Protein AF-A0A1V6APP8-F1 (afdb_monomer_lite)

Secondary structure (DSSP, 8-state):
-B-TTT--B--TT-SB-TTT--B--------S-EEEPTTT--EEETT-SB-TTT-PBPPPPPP-TTSSS-SS--S--EEPTTT--EE-TT-SB-TTT--BSS-SSSS----------------------------------------PPEEPTTT--EE-TT-SB-TTT--B-------S-----------------S-TTSTTTTHHHHHHHHHHHHHHHHHHHHHHHHHHHHHHHS------TT-PPPPP-PPP-----------------------PPP-TT-PPPPPP-HHHHHHHHHHHHHHTT-TTEEEEE-TT-EEEEEEEES-HHHHHHHHHHHHTSTT--EEEEEEEE---

Foldseek 3Di:
DAAPVPRDDDPPPDQADPVPGDGRPDPPCPQPAWDADPPPRDTDGNPDQADPPPRHGDDDPDPPVPPDVPPPQPPAFQQDPPPRDTDGNPDQADPPPRHGRPPPDPPPPDDDDDDDDDDDDDDDDDDDDDDDDDDDDDDPPPPPPCQDWDADPPPRDTDDRPDQADPPPRHGPDDPPDDDDDDDDDDDDDDDDDDDPDDPDPVVVVVVVVVVVVVVVVVVVVVVVVVVVVVVVVPVVDPPPPPPPPPDDDDDDDDDDDDDDDDDDDDDDDDDDPDDDPDDPPDPDDDPDPDDPQVVLQVVLQVVLVVVVNPFWGWDADPQLAIEIAGEDQDPVSQVVSVVSNVVDPPRPYYHYHYHHDHD

Sequence (360 aa):
MICNNCNASIPDVAVFCPACGKETGEKTGGNPGIKKCLQCGAENPLEAKFCRVDGWKFPEPEPLVAKQESMQENQGEKICPTCGASNPAGAQFCRNDGSPLDQAADASLTSEPGVEEKAAEQVKAEAENEVTELEPGMEPVAEQESLSERVCPKCGVRNPAGARFCKNDATPLDPLEQAVMQPEAGVTEKFADQTTTGQETEILKTNAKEAETHRNWLYLAVPLAVLCVVAIAVYWLFPRTSVDPTAKPLPESTVAVPAGETPGTVPESAVVAPGDQPLQPPPENAVPAPEIDLPRLEGQINRALREAGIDGVTAQVNDAAVVTLKGVVQSVKDQQKALEIVRTFKGVSQLNDIIFIVEK

Radius of gyration: 41.89 Å; chains: 1; bounding box: 99×127×83 Å

Structure (mmCIF, N/CA/C/O backbone):
data_AF-A0A1V6APP8-F1
#
_entry.id   AF-A0A1V6APP8-F1
#
loop_
_atom_site.group_PDB
_atom_site.id
_atom_site.type_symbol
_atom_site.label_atom_id
_atom_site.label_alt_id
_atom_site.label_comp_id
_atom_site.label_asym_id
_atom_site.label_entity_id
_atom_site.label_seq_id
_atom_site.pdbx_PDB_ins_code
_atom_site.Cartn_x
_atom_site.Cartn_y
_atom_site.Cartn_z
_atom_site.occupancy
_atom_site.B_iso_or_equiv
_atom_site.auth_seq_id
_atom_site.auth_comp_id
_atom_site.auth_asym_id
_atom_site.auth_atom_id
_atom_site.pdbx_PDB_model_num
ATOM 1 N N . MET A 1 1 ? 0.499 -18.288 -30.903 1.00 87.00 1 MET A N 1
ATOM 2 C CA . MET A 1 1 ? 1.933 -18.645 -31.043 1.00 87.00 1 MET A CA 1
ATOM 3 C C . MET A 1 1 ? 2.171 -20.132 -30.752 1.00 87.00 1 MET A C 1
ATOM 5 O O . MET A 1 1 ? 1.327 -20.759 -30.124 1.00 87.00 1 MET A O 1
ATOM 9 N N . ILE A 1 2 ? 3.280 -20.727 -31.211 1.00 92.81 2 ILE A N 1
ATOM 10 C CA . ILE A 1 2 ? 3.628 -22.136 -30.920 1.00 92.81 2 ILE A CA 1
ATOM 11 C C . ILE A 1 2 ? 4.637 -22.186 -29.766 1.00 92.81 2 ILE A C 1
ATOM 13 O O . ILE A 1 2 ? 5.599 -21.425 -29.749 1.00 92.81 2 ILE A O 1
ATOM 17 N N . CYS A 1 3 ? 4.426 -23.076 -28.793 1.00 90.12 3 CYS A N 1
ATOM 18 C CA . CYS A 1 3 ? 5.357 -23.283 -27.687 1.00 90.12 3 CYS A CA 1
ATOM 19 C C . CYS A 1 3 ? 6.711 -23.807 -28.181 1.00 90.12 3 CYS A C 1
ATOM 21 O O . CYS A 1 3 ? 6.771 -24.927 -28.678 1.00 90.12 3 CYS A O 1
ATOM 23 N N . ASN A 1 4 ? 7.810 -23.100 -27.915 1.00 91.12 4 ASN A N 1
ATOM 24 C CA . ASN A 1 4 ? 9.154 -23.580 -28.272 1.00 91.12 4 ASN A CA 1
ATOM 25 C C . ASN A 1 4 ? 9.597 -24.840 -27.504 1.00 91.12 4 ASN A C 1
ATOM 27 O O . ASN A 1 4 ? 10.577 -25.474 -27.880 1.00 91.12 4 ASN A O 1
ATOM 31 N N .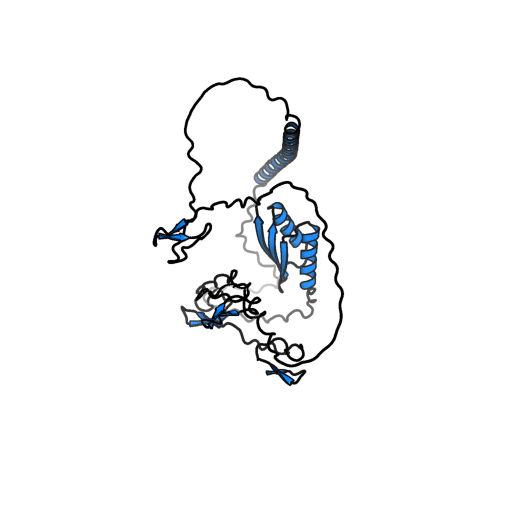 ASN A 1 5 ? 8.908 -25.199 -26.414 1.00 92.75 5 ASN A N 1
ATOM 32 C CA . ASN A 1 5 ? 9.265 -26.363 -25.602 1.00 92.75 5 ASN A CA 1
ATOM 33 C C . ASN A 1 5 ? 8.479 -27.635 -25.950 1.00 92.75 5 ASN A C 1
ATOM 35 O O . ASN A 1 5 ? 9.022 -28.727 -25.845 1.00 92.75 5 ASN A O 1
ATOM 39 N N . CYS A 1 6 ? 7.196 -27.516 -26.295 1.00 94.38 6 CYS A N 1
ATOM 40 C CA . CYS A 1 6 ? 6.329 -28.681 -26.524 1.00 94.38 6 CYS A CA 1
ATOM 41 C C . CYS A 1 6 ? 5.534 -28.623 -27.833 1.00 94.38 6 CYS A C 1
ATOM 43 O O . CYS A 1 6 ? 4.704 -29.492 -28.079 1.00 94.38 6 CYS A O 1
ATOM 45 N N . ASN A 1 7 ? 5.744 -27.591 -28.651 1.00 93.38 7 ASN A N 1
ATOM 46 C CA . ASN A 1 7 ? 5.052 -27.341 -29.915 1.00 93.38 7 ASN A CA 1
ATOM 47 C C . ASN A 1 7 ? 3.514 -27.256 -29.837 1.00 93.38 7 ASN A C 1
ATOM 49 O O . ASN A 1 7 ? 2.846 -27.257 -30.870 1.00 93.38 7 ASN A O 1
ATOM 53 N N . ALA A 1 8 ? 2.931 -27.122 -28.643 1.00 95.12 8 ALA A N 1
ATOM 54 C CA . ALA A 1 8 ? 1.506 -26.850 -28.492 1.00 95.12 8 ALA A CA 1
ATOM 55 C C . ALA A 1 8 ? 1.149 -25.445 -29.010 1.00 95.12 8 ALA A C 1
ATOM 57 O O . ALA A 1 8 ? 1.934 -24.504 -28.864 1.00 95.12 8 ALA A O 1
ATOM 58 N N . SER A 1 9 ? -0.050 -25.295 -29.576 1.00 93.75 9 SER A N 1
ATOM 59 C CA . SER A 1 9 ? -0.608 -23.987 -29.932 1.00 93.75 9 SER A CA 1
ATOM 60 C C . SER A 1 9 ? -1.053 -23.258 -28.663 1.00 93.75 9 SER A C 1
ATOM 62 O O . SER A 1 9 ? -1.853 -23.785 -27.892 1.00 93.75 9 SER A O 1
ATOM 64 N N . ILE A 1 10 ? -0.529 -22.055 -28.444 1.00 90.69 10 ILE A N 1
ATOM 65 C CA . ILE A 1 10 ? -0.797 -21.211 -27.276 1.00 90.69 10 ILE A CA 1
ATOM 66 C C . ILE A 1 10 ? -1.413 -19.882 -27.756 1.00 90.69 10 ILE A C 1
ATOM 68 O O . ILE A 1 10 ? -0.961 -19.348 -28.775 1.00 90.69 10 ILE A O 1
ATOM 72 N N . PRO A 1 11 ? -2.418 -19.317 -27.059 1.00 85.31 11 PRO A N 1
ATOM 73 C CA . PRO A 1 11 ? -2.877 -17.950 -27.313 1.00 85.31 11 PRO A CA 1
ATOM 74 C C . PRO A 1 11 ? -1.760 -16.921 -27.071 1.00 85.31 11 PRO A C 1
ATOM 76 O O . PRO A 1 11 ? -0.961 -17.076 -26.153 1.00 85.31 11 PRO A O 1
ATOM 79 N N . ASP A 1 12 ? -1.737 -15.843 -27.858 1.00 78.38 12 ASP A N 1
ATOM 80 C CA . ASP A 1 12 ? -0.644 -14.848 -27.873 1.00 78.38 12 ASP A CA 1
ATOM 81 C C . ASP A 1 12 ? -0.499 -14.027 -26.573 1.00 78.38 12 ASP A C 1
ATOM 83 O O . ASP A 1 12 ? 0.440 -13.255 -26.425 1.00 78.38 12 ASP A O 1
ATOM 87 N N . VAL A 1 13 ? -1.419 -14.196 -25.618 1.00 81.25 13 VAL A N 1
ATOM 88 C CA . VAL A 1 13 ? -1.433 -13.495 -24.321 1.00 81.25 13 VAL A CA 1
ATOM 89 C C . VAL A 1 13 ? -1.021 -14.374 -23.137 1.00 81.25 13 VAL A C 1
ATOM 91 O O . VAL A 1 13 ? -0.927 -13.880 -22.014 1.00 81.25 13 VAL A O 1
ATOM 94 N N . ALA A 1 14 ? -0.828 -15.680 -23.334 1.00 82.19 14 ALA A N 1
ATOM 95 C CA . ALA A 1 14 ? -0.506 -16.565 -22.221 1.00 82.19 14 ALA A CA 1
ATOM 96 C C . ALA A 1 14 ? 0.972 -16.446 -21.848 1.00 82.19 14 ALA A C 1
ATOM 98 O O . ALA A 1 14 ? 1.835 -16.637 -22.689 1.00 82.19 14 ALA A O 1
ATOM 99 N N . VAL A 1 15 ? 1.241 -16.182 -20.567 1.00 88.94 15 VAL A N 1
ATOM 100 C CA . VAL A 1 15 ? 2.598 -16.117 -19.990 1.00 88.94 15 VAL A CA 1
ATOM 101 C C . VAL A 1 15 ? 3.221 -17.516 -19.849 1.00 88.94 15 VAL A C 1
ATOM 103 O O . VAL A 1 15 ? 4.439 -17.680 -19.908 1.00 88.94 15 VAL A O 1
ATOM 106 N N . PHE A 1 16 ? 2.378 -18.543 -19.704 1.00 93.12 16 PHE A N 1
ATOM 107 C CA . PHE A 1 16 ? 2.781 -19.937 -19.531 1.00 93.12 16 PHE A CA 1
ATOM 108 C C . PHE A 1 16 ? 2.069 -20.837 -20.536 1.00 93.12 16 PHE A C 1
ATOM 110 O O . PHE A 1 16 ? 0.886 -20.663 -20.832 1.00 93.12 16 PHE A O 1
ATOM 117 N N . CYS A 1 17 ? 2.776 -21.851 -21.030 1.00 93.00 17 CYS A N 1
ATOM 118 C CA . CYS A 1 17 ? 2.181 -22.872 -21.877 1.00 93.00 17 CYS A CA 1
ATOM 119 C C . CYS A 1 17 ? 1.229 -23.768 -21.064 1.00 93.00 17 CYS A C 1
ATOM 121 O O . CYS A 1 17 ? 1.702 -24.481 -20.179 1.00 93.00 17 CYS A O 1
ATOM 123 N N . PRO A 1 18 ? -0.071 -23.853 -21.399 1.00 91.12 18 PRO A N 1
ATOM 124 C CA . PRO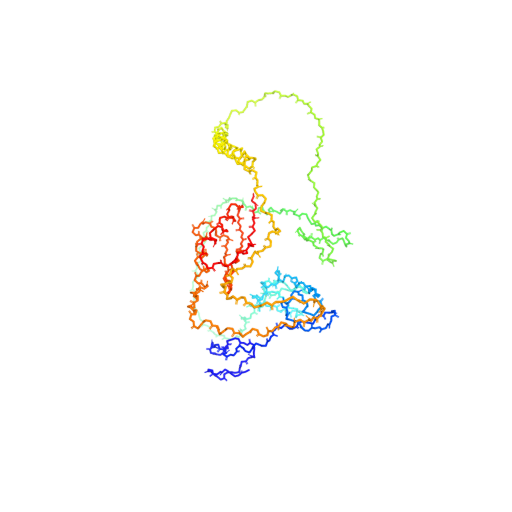 A 1 18 ? -1.012 -24.706 -20.669 1.00 91.12 18 PRO A CA 1
ATOM 125 C C . PRO A 1 18 ? -0.735 -26.207 -20.846 1.00 91.12 18 PRO A C 1
ATOM 127 O O . PRO A 1 18 ? -1.171 -27.009 -20.030 1.00 91.12 18 PRO A O 1
ATOM 130 N N . ALA A 1 19 ? 0.004 -26.600 -21.889 1.00 93.44 19 ALA A N 1
ATOM 131 C CA . ALA A 1 19 ? 0.330 -28.001 -22.146 1.00 93.44 19 ALA A CA 1
ATOM 132 C C . ALA A 1 19 ? 1.567 -28.494 -21.376 1.00 93.44 19 ALA A C 1
ATOM 134 O O . ALA A 1 19 ? 1.631 -29.666 -21.019 1.00 93.44 19 ALA A O 1
ATOM 135 N N . CYS A 1 20 ? 2.567 -27.634 -21.141 1.00 93.50 20 CYS A N 1
ATOM 136 C CA . CYS A 1 20 ? 3.842 -28.060 -20.542 1.00 93.50 20 CYS A CA 1
ATOM 137 C C . CYS A 1 20 ? 4.338 -27.199 -19.373 1.00 93.50 20 CYS A C 1
ATOM 139 O O . CYS A 1 20 ? 5.401 -27.482 -18.828 1.00 93.50 20 CYS A O 1
ATOM 141 N N . GLY A 1 21 ? 3.622 -26.133 -19.014 1.00 89.88 21 GLY A N 1
ATOM 142 C CA . GLY A 1 21 ? 3.937 -25.257 -17.884 1.00 89.88 21 GLY A CA 1
ATOM 143 C C . GLY A 1 21 ? 5.148 -24.338 -18.065 1.00 89.88 21 GLY A C 1
ATOM 144 O O . GLY A 1 21 ? 5.395 -23.511 -17.195 1.00 89.88 21 GLY A O 1
ATOM 145 N N . LYS A 1 22 ? 5.908 -24.435 -19.167 1.00 92.19 22 LYS A N 1
ATOM 146 C CA . LYS A 1 22 ? 7.044 -23.528 -19.403 1.00 92.19 22 LYS A CA 1
ATOM 147 C C . LYS A 1 22 ? 6.591 -22.141 -19.837 1.00 92.19 22 LYS A C 1
ATOM 149 O O . LYS A 1 22 ? 5.647 -22.003 -20.619 1.00 92.19 22 LYS A O 1
ATOM 154 N N . GLU A 1 23 ? 7.321 -21.143 -19.354 1.00 88.12 23 GLU A N 1
ATOM 155 C CA . GLU A 1 23 ? 7.183 -19.745 -19.749 1.00 88.12 23 GLU A CA 1
ATOM 156 C C . GLU A 1 23 ? 7.384 -19.596 -21.255 1.00 88.12 23 GLU A C 1
ATOM 158 O O . GLU A 1 23 ? 8.348 -20.104 -21.841 1.00 88.12 23 GLU A O 1
ATOM 163 N N . THR A 1 24 ? 6.455 -18.903 -21.900 1.00 83.19 24 THR A N 1
ATOM 164 C CA . THR A 1 24 ? 6.609 -18.503 -23.294 1.00 83.19 24 THR A CA 1
ATOM 165 C C . THR A 1 24 ? 7.520 -17.289 -23.308 1.00 83.19 24 THR A C 1
ATOM 167 O O . THR A 1 24 ? 7.093 -16.167 -23.048 1.00 83.19 24 THR A O 1
ATOM 170 N N . GLY A 1 25 ? 8.809 -17.542 -23.531 1.00 68.25 25 GLY A N 1
ATOM 171 C CA . GLY A 1 25 ? 9.849 -16.524 -23.587 1.00 68.25 25 GLY A CA 1
ATOM 172 C C . GLY A 1 25 ? 9.683 -15.598 -24.784 1.00 68.25 25 GLY A C 1
ATOM 173 O O . GLY A 1 25 ? 10.422 -15.715 -25.745 1.00 68.25 25 GLY A O 1
ATOM 174 N N . GLU A 1 26 ? 8.722 -14.685 -24.715 1.00 54.78 26 GLU A N 1
ATOM 175 C CA . GLU A 1 26 ? 8.782 -13.388 -25.369 1.00 54.78 26 GLU A CA 1
ATOM 176 C C . GLU A 1 26 ? 7.794 -12.471 -24.650 1.00 54.78 26 GLU A C 1
ATOM 178 O O . GLU A 1 26 ? 6.581 -12.551 -24.831 1.00 54.78 26 GLU A O 1
ATOM 183 N N . LYS A 1 27 ? 8.319 -11.576 -23.805 1.00 50.91 27 LYS A N 1
ATOM 184 C CA . LYS A 1 27 ? 7.593 -10.369 -23.406 1.00 50.91 27 LYS A CA 1
ATOM 185 C C . LYS A 1 27 ? 7.500 -9.475 -24.646 1.00 50.91 27 LYS A C 1
ATOM 187 O O . LYS A 1 27 ? 8.149 -8.432 -24.706 1.00 50.91 27 LYS A O 1
ATOM 192 N N . THR A 1 28 ? 6.736 -9.874 -25.662 1.00 45.16 28 THR A N 1
ATOM 193 C CA . THR A 1 28 ? 6.255 -8.909 -26.644 1.00 45.16 28 THR A CA 1
ATOM 194 C C . THR A 1 28 ? 5.362 -7.965 -25.864 1.00 45.16 28 THR A C 1
ATOM 196 O O . THR A 1 28 ? 4.234 -8.306 -25.509 1.00 45.16 28 THR A O 1
ATOM 199 N N . GLY A 1 29 ? 5.916 -6.801 -25.526 1.00 45.19 29 GLY A N 1
ATOM 200 C CA . GLY A 1 29 ? 5.202 -5.658 -24.984 1.00 45.19 29 GLY A CA 1
ATOM 201 C C . GLY A 1 29 ? 4.178 -5.159 -25.996 1.00 45.19 29 GLY A C 1
ATOM 202 O O . GLY A 1 29 ? 4.341 -4.094 -26.586 1.00 45.19 29 GLY A O 1
ATOM 203 N N . GLY A 1 30 ? 3.113 -5.931 -26.203 1.00 43.25 30 GLY A N 1
ATOM 204 C CA . GLY A 1 30 ? 1.860 -5.421 -26.721 1.00 43.25 30 GLY A CA 1
ATOM 205 C C . GLY A 1 30 ? 1.334 -4.474 -25.662 1.00 43.25 30 GLY A C 1
ATOM 206 O O . GLY A 1 30 ? 0.684 -4.926 -24.733 1.00 43.25 30 GLY A O 1
ATOM 207 N N . ASN A 1 31 ? 1.729 -3.203 -25.765 1.00 51.88 31 ASN A N 1
ATOM 208 C CA . ASN A 1 31 ? 1.412 -2.115 -24.848 1.00 51.88 31 ASN A CA 1
ATOM 209 C C . ASN A 1 31 ? -0.102 -2.117 -24.570 1.00 51.88 31 ASN A C 1
ATOM 211 O O . ASN A 1 31 ? -0.869 -1.641 -25.417 1.00 51.88 31 ASN A O 1
ATOM 215 N N . PRO A 1 32 ? -0.564 -2.698 -23.446 1.00 56.44 32 PRO A N 1
ATOM 216 C CA . PRO A 1 32 ? -1.976 -2.782 -23.164 1.00 56.44 32 PRO A CA 1
ATOM 217 C C . PRO A 1 32 ? -2.360 -1.423 -22.610 1.00 56.44 32 PRO A C 1
ATOM 219 O O . PRO A 1 32 ? -2.373 -1.204 -21.403 1.00 56.44 32 PRO A O 1
ATOM 222 N N . GLY A 1 33 ? -2.625 -0.483 -23.513 1.00 64.69 33 GLY A N 1
ATOM 223 C CA . GLY A 1 33 ? -3.266 0.748 -23.120 1.00 64.69 33 GLY A CA 1
ATOM 224 C C . GLY A 1 33 ? -2.709 2.022 -23.689 1.00 64.69 33 GLY A C 1
ATOM 225 O O . GLY A 1 33 ? -2.024 2.759 -22.989 1.00 64.69 33 GLY A O 1
ATOM 226 N N . ILE A 1 34 ? -3.125 2.365 -24.898 1.00 86.44 34 ILE A N 1
ATOM 227 C CA . ILE A 1 34 ? -3.040 3.741 -25.370 1.00 86.44 34 ILE A CA 1
ATOM 228 C C . ILE A 1 34 ? -4.440 4.349 -25.248 1.00 86.44 34 ILE A C 1
ATOM 230 O O . ILE A 1 34 ? -5.387 3.857 -25.860 1.00 86.44 34 ILE A O 1
ATOM 234 N N . LYS A 1 35 ? -4.584 5.419 -24.460 1.00 90.31 35 LYS A N 1
ATOM 235 C CA . LYS A 1 35 ? -5.784 6.266 -24.426 1.00 90.31 35 LYS A CA 1
ATOM 236 C C . LYS A 1 35 ? -5.553 7.549 -25.213 1.00 90.31 35 LYS A C 1
ATOM 238 O O . LYS A 1 35 ? -4.453 8.105 -25.219 1.00 90.31 35 LYS A O 1
ATOM 243 N N . LYS A 1 36 ? -6.601 8.034 -25.875 1.00 94.56 36 LYS A N 1
ATOM 244 C CA . LYS A 1 36 ? -6.569 9.300 -26.616 1.00 94.56 36 LYS A CA 1
ATOM 245 C C . LYS A 1 36 ? -7.063 10.435 -25.730 1.00 94.56 36 LYS A C 1
ATOM 247 O O . LYS A 1 36 ? -8.048 10.281 -25.010 1.00 94.56 36 LYS A O 1
ATOM 252 N N . CYS A 1 37 ? -6.371 11.568 -25.770 1.00 95.12 37 CYS A N 1
ATOM 253 C CA . CYS A 1 37 ? -6.841 12.785 -25.119 1.00 95.12 37 CYS A CA 1
ATOM 254 C C . CYS A 1 37 ? -8.127 13.269 -25.797 1.00 95.12 37 CYS A C 1
ATOM 256 O O . CYS A 1 37 ? -8.163 13.401 -27.018 1.00 95.12 37 CYS A O 1
ATOM 258 N N . LEU A 1 38 ? -9.166 13.562 -25.013 1.00 93.50 38 LEU A N 1
ATOM 259 C CA . LEU A 1 38 ? -10.438 14.074 -25.534 1.00 93.50 38 LEU A CA 1
ATOM 260 C C . LEU A 1 38 ? -10.354 15.544 -25.978 1.00 93.50 38 LEU A C 1
ATOM 262 O O . LEU A 1 38 ? -11.258 16.014 -26.658 1.00 93.50 38 LEU A O 1
ATOM 266 N N . GLN A 1 39 ? -9.295 16.266 -25.590 1.00 95.12 39 GLN A N 1
ATOM 267 C CA . GLN A 1 39 ? -9.070 17.662 -25.978 1.00 95.12 39 GLN A CA 1
ATOM 268 C C . GLN A 1 39 ? -8.223 17.780 -27.253 1.00 95.12 39 GLN A C 1
ATOM 270 O O . GLN A 1 39 ? -8.694 18.340 -28.237 1.00 95.12 39 GLN A O 1
ATOM 275 N N . CYS A 1 40 ? -7.006 17.222 -27.279 1.00 95.12 40 CYS A N 1
ATOM 276 C CA . CYS A 1 40 ? -6.107 17.341 -28.439 1.00 95.12 40 CYS A CA 1
ATOM 277 C C . CYS A 1 40 ? -5.972 16.084 -29.318 1.00 95.12 40 CYS A C 1
ATOM 279 O O . CYS A 1 40 ? -5.270 16.122 -30.327 1.00 95.12 40 CYS A O 1
ATOM 281 N N . GLY A 1 41 ? -6.572 14.949 -28.946 1.00 94.56 41 GLY A N 1
ATOM 282 C CA . GLY A 1 41 ? -6.468 13.693 -29.705 1.00 94.56 41 GLY A CA 1
ATOM 283 C C . GLY A 1 41 ? -5.135 12.946 -29.568 1.00 94.56 41 GLY A C 1
ATOM 284 O O . GLY A 1 41 ? -4.984 11.870 -30.146 1.00 94.56 41 GLY A O 1
ATOM 285 N N . ALA A 1 42 ? -4.176 13.466 -28.795 1.00 95.88 42 ALA A N 1
ATOM 286 C CA . ALA A 1 42 ? -2.878 12.827 -28.619 1.00 95.88 42 ALA A CA 1
ATOM 287 C C . ALA A 1 42 ? -2.989 11.459 -27.929 1.00 95.88 42 ALA A C 1
ATOM 289 O O . ALA A 1 42 ? -3.755 11.269 -26.980 1.00 95.88 42 ALA A O 1
ATOM 290 N N . GLU A 1 43 ? -2.163 10.523 -28.379 1.00 94.62 43 GLU A N 1
ATOM 291 C CA . GLU A 1 43 ? -2.027 9.188 -27.804 1.00 94.62 43 GLU A CA 1
ATOM 292 C C . GLU A 1 43 ? -1.146 9.223 -26.551 1.00 94.62 43 GLU A C 1
ATOM 294 O O . GLU A 1 43 ? -0.045 9.781 -26.560 1.00 94.62 43 GLU A O 1
ATOM 299 N N . ASN A 1 44 ? -1.661 8.660 -25.458 1.00 93.06 44 ASN A N 1
ATOM 300 C CA . ASN A 1 44 ? -1.035 8.639 -24.140 1.00 93.06 44 ASN A CA 1
ATOM 301 C C . ASN A 1 44 ? -1.133 7.224 -23.544 1.00 93.06 44 ASN A C 1
ATOM 303 O O . ASN A 1 44 ? -2.113 6.532 -23.818 1.00 93.06 44 ASN A O 1
ATOM 307 N N . PRO A 1 45 ? -0.174 6.782 -22.716 1.00 90.12 45 PRO A N 1
ATOM 308 C CA . PRO A 1 45 ? -0.292 5.502 -22.018 1.00 90.12 45 PRO A CA 1
ATOM 309 C C . PRO A 1 45 ? -1.489 5.513 -21.048 1.00 90.12 45 PRO A C 1
ATOM 311 O O . PRO A 1 45 ? -1.859 6.571 -20.531 1.00 90.12 45 PRO A O 1
ATOM 314 N N . LEU A 1 46 ? -2.111 4.358 -20.788 1.00 86.69 46 LEU A N 1
ATOM 315 C CA . LEU A 1 46 ? -3.307 4.236 -19.936 1.00 86.69 46 LEU A CA 1
ATOM 316 C C . LEU A 1 46 ? -3.068 4.792 -18.526 1.00 86.69 46 LEU A C 1
ATOM 318 O O . LEU A 1 46 ? -3.969 5.407 -17.954 1.00 86.69 46 LEU A O 1
ATOM 322 N N . GLU A 1 47 ? -1.844 4.661 -18.019 1.00 87.06 47 GLU A N 1
ATOM 323 C CA . GLU A 1 47 ? -1.418 5.146 -16.702 1.00 87.06 47 GLU A CA 1
ATOM 324 C C . GLU A 1 47 ? -1.157 6.663 -16.647 1.00 87.06 47 GLU A C 1
ATOM 326 O O . GLU A 1 47 ? -1.021 7.229 -15.562 1.00 87.06 47 GLU A O 1
ATOM 331 N N . ALA A 1 48 ? -1.105 7.363 -17.790 1.00 92.19 48 ALA A N 1
ATOM 332 C CA . ALA A 1 48 ? -0.861 8.804 -17.802 1.00 92.19 48 ALA A CA 1
ATOM 333 C C . ALA A 1 48 ? -1.971 9.547 -17.045 1.00 92.19 48 ALA A C 1
ATOM 335 O O . ALA A 1 48 ? -3.147 9.453 -17.399 1.00 92.19 48 ALA A O 1
ATOM 336 N N . LYS A 1 49 ? -1.606 10.332 -16.028 1.00 94.69 49 LYS A N 1
ATOM 337 C CA . LYS A 1 49 ? -2.551 11.194 -15.291 1.00 94.69 49 LYS A CA 1
ATOM 338 C C . LYS A 1 49 ? -2.902 12.467 -16.060 1.00 94.69 49 LYS A C 1
ATOM 340 O O . LYS A 1 49 ? -3.994 13.002 -15.900 1.00 94.69 49 LYS A O 1
ATOM 345 N N . PHE A 1 50 ? -2.000 12.912 -16.932 1.00 96.06 50 PHE A N 1
ATOM 346 C CA . PHE A 1 50 ? -2.151 14.108 -17.753 1.00 96.06 50 PHE A CA 1
ATOM 347 C C . PHE A 1 50 ? -1.731 13.818 -19.190 1.00 96.06 50 PHE A C 1
ATOM 349 O O . PHE A 1 50 ? -0.855 12.985 -19.433 1.00 96.06 50 PHE A O 1
ATOM 356 N N . CYS A 1 51 ? -2.353 14.494 -20.146 1.00 96.25 51 CYS A N 1
ATOM 357 C CA . CYS A 1 51 ? -1.949 14.431 -21.536 1.00 96.25 51 CYS A CA 1
ATOM 358 C C . CYS A 1 51 ? -0.592 15.115 -21.726 1.00 96.25 51 CYS A C 1
ATOM 360 O O . CYS A 1 51 ? -0.383 16.240 -21.275 1.00 96.25 51 CYS A O 1
ATOM 362 N N . ARG A 1 52 ? 0.319 14.464 -22.454 1.00 95.94 52 ARG A N 1
ATOM 363 C CA . ARG A 1 52 ? 1.667 14.993 -22.715 1.00 95.94 52 ARG A CA 1
ATOM 364 C C . ARG A 1 52 ? 1.707 16.245 -23.601 1.00 95.94 52 ARG A C 1
ATOM 366 O O . ARG A 1 52 ? 2.751 16.878 -23.677 1.00 95.94 52 ARG A O 1
ATOM 373 N N . VAL A 1 53 ? 0.624 16.540 -24.327 1.00 96.12 53 VAL A N 1
ATOM 374 C CA . VAL A 1 53 ? 0.582 17.637 -25.310 1.00 96.12 53 VAL A CA 1
ATOM 375 C C . VAL A 1 53 ? -0.062 18.886 -24.722 1.00 96.12 53 VAL A C 1
ATOM 377 O O . VAL A 1 53 ? 0.520 19.960 -24.803 1.00 96.12 53 VAL A O 1
ATOM 380 N N . ASP A 1 54 ? -1.247 18.753 -24.128 1.00 93.50 54 ASP A N 1
ATOM 381 C CA . ASP A 1 54 ? -2.051 19.886 -23.650 1.00 93.50 54 ASP A CA 1
ATOM 382 C C . ASP A 1 54 ? -2.191 19.939 -22.117 1.00 93.50 54 ASP A C 1
ATOM 384 O O . ASP A 1 54 ? -2.826 20.846 -21.586 1.00 93.50 54 ASP A O 1
ATOM 388 N N . GLY A 1 55 ? -1.602 18.983 -21.388 1.00 93.94 55 GLY A N 1
ATOM 389 C CA . GLY A 1 55 ? -1.678 18.916 -19.927 1.00 93.94 55 GLY A CA 1
ATOM 390 C C . GLY A 1 55 ? -3.056 18.527 -19.387 1.00 93.94 55 GLY A C 1
ATOM 391 O O . GLY A 1 55 ? -3.266 18.570 -18.174 1.00 93.94 55 GLY A O 1
ATOM 392 N N . TRP A 1 56 ? -4.002 18.133 -20.247 1.00 94.75 56 TRP A N 1
ATOM 393 C CA . TRP A 1 56 ? -5.352 17.781 -19.821 1.00 94.75 56 TRP A CA 1
ATOM 394 C C . TRP A 1 56 ? -5.338 16.577 -18.873 1.00 94.75 56 TRP A C 1
ATOM 396 O O . TRP A 1 56 ? -4.768 15.531 -19.189 1.00 94.75 56 TRP A O 1
ATOM 406 N N . LYS A 1 57 ? -5.957 16.721 -17.697 1.00 95.50 57 LYS A N 1
ATOM 407 C CA . LYS A 1 57 ? -6.012 15.666 -16.681 1.00 95.50 57 LYS A CA 1
ATOM 408 C C . LYS A 1 57 ? -7.014 14.597 -17.100 1.00 95.50 57 LYS A C 1
ATOM 410 O O . LYS A 1 57 ? -8.197 14.885 -17.267 1.00 95.50 57 LYS A O 1
ATOM 415 N N . PHE A 1 58 ? -6.550 13.360 -17.217 1.00 93.19 58 PHE A N 1
ATOM 416 C CA . PHE A 1 58 ? -7.442 12.234 -17.448 1.00 93.19 58 PHE A CA 1
ATOM 417 C C . PHE A 1 58 ? -8.276 11.973 -16.184 1.00 93.19 58 PHE A C 1
ATOM 419 O O . PHE A 1 58 ? -7.710 12.011 -15.086 1.00 93.19 58 PHE A O 1
ATOM 426 N N . PRO A 1 59 ? -9.588 11.696 -16.304 1.00 88.44 59 PRO A N 1
ATOM 427 C CA . PRO A 1 59 ? -10.366 11.208 -15.175 1.00 88.44 59 PRO A CA 1
ATOM 428 C C . PRO A 1 59 ? -9.714 9.918 -14.679 1.00 88.44 59 PRO A C 1
ATOM 430 O O . PRO A 1 59 ? -9.437 9.006 -15.464 1.00 88.44 59 PRO A O 1
ATOM 433 N N . GLU A 1 60 ? -9.378 9.897 -13.392 1.00 80.31 60 GLU A N 1
ATOM 434 C CA . GLU A 1 60 ? -8.813 8.718 -12.750 1.00 80.31 60 GLU A CA 1
ATOM 435 C C . GLU A 1 60 ? -9.883 7.628 -12.847 1.00 80.31 60 GLU A C 1
ATOM 437 O O . GLU A 1 60 ? -11.035 7.909 -12.500 1.00 80.31 60 GLU A O 1
ATOM 442 N N . PRO A 1 61 ? -9.574 6.441 -13.402 1.00 66.19 61 PRO A N 1
ATOM 443 C CA . PRO A 1 61 ? -10.540 5.361 -13.377 1.00 66.19 61 PRO A CA 1
ATOM 444 C C . PRO A 1 61 ? -10.888 5.145 -11.910 1.00 66.19 61 PRO A C 1
ATOM 446 O O . PRO A 1 61 ? -9.992 4.918 -11.094 1.00 66.19 61 PRO A O 1
ATOM 449 N N . GLU A 1 62 ? -12.167 5.304 -11.571 1.00 65.44 62 GLU A N 1
ATOM 450 C CA . GLU A 1 62 ? -12.638 5.020 -10.223 1.00 65.44 62 GLU A CA 1
ATOM 451 C C . GLU A 1 62 ? -12.102 3.640 -9.836 1.00 65.44 62 GLU A C 1
ATOM 453 O O . GLU A 1 62 ? -12.170 2.713 -10.657 1.00 65.44 62 GLU A O 1
ATOM 458 N N . PRO A 1 63 ? -11.484 3.500 -8.651 1.00 48.72 63 PRO A N 1
ATOM 459 C CA . PRO A 1 63 ? -10.888 2.242 -8.261 1.00 48.72 63 PRO A CA 1
ATOM 460 C C . PRO A 1 63 ? -11.970 1.172 -8.355 1.00 48.72 63 PRO A C 1
ATOM 462 O O . PRO A 1 63 ? -12.956 1.202 -7.622 1.00 48.72 63 PRO A O 1
ATOM 465 N N . LEU A 1 64 ? -11.763 0.195 -9.240 1.00 44.75 64 LEU A N 1
ATOM 466 C CA . LEU A 1 64 ? -12.569 -1.024 -9.351 1.00 44.75 64 LEU A CA 1
ATOM 467 C C . LEU A 1 64 ? -12.385 -1.931 -8.114 1.00 44.75 64 LEU A C 1
ATOM 469 O O . LEU A 1 64 ? -12.466 -3.154 -8.196 1.00 44.75 64 LEU A O 1
ATOM 473 N N . VAL A 1 65 ? -12.150 -1.344 -6.942 1.00 49.38 65 VAL A N 1
ATOM 474 C CA . VAL A 1 65 ? -12.031 -2.003 -5.645 1.00 49.38 65 VAL A CA 1
ATOM 475 C C . VAL A 1 65 ? -13.430 -2.084 -5.032 1.00 49.38 65 VAL A C 1
ATOM 477 O O . VAL A 1 65 ? -13.733 -1.445 -4.035 1.00 49.38 65 VAL A O 1
ATOM 480 N N . ALA A 1 66 ? -14.302 -2.830 -5.714 1.00 47.66 66 ALA A N 1
ATOM 481 C CA . ALA A 1 66 ? -15.500 -3.474 -5.156 1.00 47.66 66 ALA A CA 1
ATOM 482 C C . ALA A 1 66 ? -16.147 -4.484 -6.133 1.00 47.66 66 ALA A C 1
ATOM 484 O O . ALA A 1 66 ? -17.327 -4.804 -5.995 1.00 47.66 66 ALA A O 1
ATOM 485 N N . LYS A 1 67 ? -15.432 -4.987 -7.156 1.00 45.22 67 LYS A N 1
ATOM 486 C CA . LYS A 1 67 ? -15.979 -6.054 -8.016 1.00 45.22 67 LYS A CA 1
ATOM 487 C C . LYS A 1 67 ? -14.920 -6.937 -8.681 1.00 45.22 67 LYS A C 1
ATOM 489 O O . LYS A 1 67 ? -15.025 -7.239 -9.864 1.00 45.22 67 LYS A O 1
ATOM 494 N N . GLN A 1 68 ? -13.905 -7.363 -7.930 1.00 40.56 68 GLN A N 1
ATOM 495 C CA . GLN A 1 68 ? -12.936 -8.365 -8.405 1.00 40.56 68 GLN A CA 1
ATOM 496 C C . GLN A 1 68 ? -12.694 -9.523 -7.421 1.00 40.56 68 GLN A C 1
ATOM 498 O O . GLN A 1 68 ? -11.716 -10.243 -7.556 1.00 40.56 68 GLN A O 1
ATOM 503 N N . GLU A 1 69 ? -13.637 -9.781 -6.507 1.00 41.34 69 GLU A N 1
ATOM 504 C CA . GLU A 1 69 ? -13.699 -11.030 -5.718 1.00 41.34 69 GLU A CA 1
ATOM 505 C C . GLU A 1 69 ? -14.788 -12.008 -6.217 1.00 41.34 69 GLU A C 1
ATOM 507 O O . GLU A 1 69 ? -15.112 -12.976 -5.548 1.00 41.34 69 GLU A O 1
ATOM 512 N N . SER A 1 70 ? -15.353 -11.809 -7.417 1.00 40.88 70 SER A N 1
ATOM 513 C CA . SER A 1 70 ? -16.409 -12.686 -7.978 1.00 40.88 70 SER A CA 1
ATOM 514 C C . SER A 1 70 ? -16.050 -13.326 -9.325 1.00 40.88 70 SER A C 1
ATOM 516 O O . SER A 1 70 ? -16.904 -13.492 -10.191 1.00 40.88 70 SER A O 1
ATOM 518 N N . MET A 1 71 ? -14.784 -13.710 -9.524 1.00 42.91 71 MET A N 1
ATOM 519 C CA . MET A 1 71 ? -14.374 -14.505 -10.698 1.00 42.91 71 MET A CA 1
ATOM 520 C C . MET A 1 71 ? -13.832 -15.903 -10.367 1.00 42.91 71 MET A C 1
ATOM 522 O O . MET A 1 71 ? -13.300 -16.580 -11.242 1.00 42.91 71 MET A O 1
ATOM 526 N N . GLN A 1 72 ? -14.051 -16.387 -9.143 1.00 42.66 72 GLN A N 1
ATOM 527 C CA . GLN A 1 72 ? -13.757 -17.770 -8.755 1.00 42.66 72 GLN A CA 1
ATOM 528 C C . GLN A 1 72 ? -14.945 -18.445 -8.048 1.00 42.66 72 GLN A C 1
ATOM 530 O O . GLN A 1 72 ? -14.772 -19.182 -7.092 1.00 42.66 72 GLN A O 1
ATOM 535 N N . GLU A 1 73 ? -16.167 -18.230 -8.541 1.00 41.31 73 GLU A N 1
ATOM 536 C CA . GLU A 1 73 ? -17.334 -19.036 -8.141 1.00 41.31 73 GLU A CA 1
ATOM 537 C C . GLU A 1 73 ? -18.327 -19.179 -9.304 1.00 41.31 73 GLU A C 1
ATOM 539 O O . GLU A 1 73 ? -19.511 -18.882 -9.202 1.00 41.31 73 GLU A O 1
ATOM 544 N N . ASN A 1 74 ? -17.823 -19.591 -10.470 1.00 47.38 74 ASN A N 1
ATOM 545 C CA . ASN A 1 74 ? -18.655 -19.896 -11.636 1.00 47.38 74 ASN A CA 1
ATOM 546 C C . ASN A 1 74 ? -18.488 -21.362 -12.068 1.00 47.38 74 ASN A C 1
ATOM 548 O O . ASN A 1 74 ? -18.252 -21.670 -13.231 1.00 47.38 74 ASN A O 1
ATOM 552 N N . GLN A 1 75 ? -18.536 -22.272 -11.091 1.00 51.25 75 GLN A N 1
ATOM 553 C CA . GLN A 1 75 ? -18.582 -23.724 -11.316 1.00 51.25 75 GLN A CA 1
ATOM 554 C C . GLN A 1 75 ? -19.889 -24.351 -10.810 1.00 51.25 75 GLN A C 1
ATOM 556 O O . GLN A 1 75 ? -19.929 -25.531 -10.479 1.00 51.25 75 GLN A O 1
ATOM 561 N N . GLY A 1 76 ? -20.983 -23.590 -10.757 1.00 60.66 76 GLY A N 1
ATOM 562 C CA . GLY A 1 76 ? -22.255 -24.152 -10.308 1.00 60.66 76 GLY A CA 1
ATOM 563 C C . GLY A 1 76 ? -23.488 -23.419 -10.803 1.00 60.66 76 GLY A C 1
ATOM 564 O O . GLY A 1 76 ? -24.472 -23.357 -10.085 1.00 60.66 76 GLY A O 1
ATOM 565 N N . GLU A 1 77 ? -23.478 -22.835 -11.997 1.00 84.88 77 GLU A N 1
ATOM 566 C CA . GLU A 1 77 ? -24.710 -22.262 -12.543 1.00 84.88 77 GLU A CA 1
ATOM 567 C C . GLU A 1 77 ? -25.730 -23.386 -12.835 1.00 84.88 77 GLU A C 1
ATOM 569 O O . GLU A 1 77 ? -25.502 -24.250 -13.682 1.00 84.88 77 GLU A O 1
ATOM 574 N N . LYS A 1 78 ? -26.846 -23.413 -12.091 1.00 91.00 78 LYS A N 1
ATOM 575 C CA . LYS A 1 78 ? -27.946 -24.375 -12.250 1.00 91.00 78 LYS A CA 1
ATOM 576 C C . LYS A 1 78 ? -28.969 -23.817 -13.229 1.00 91.00 78 LYS A C 1
ATOM 578 O O . LYS A 1 78 ? -29.550 -22.753 -13.008 1.00 91.00 78 LYS A O 1
ATOM 583 N N . ILE A 1 79 ? -29.232 -24.552 -14.299 1.00 93.25 79 ILE A N 1
ATOM 584 C CA . ILE A 1 79 ? -30.266 -24.189 -15.269 1.00 93.25 79 ILE A CA 1
ATOM 585 C C . ILE A 1 79 ? -31.601 -24.756 -14.782 1.00 93.25 79 ILE A C 1
ATOM 587 O O . ILE A 1 79 ? -31.699 -25.941 -14.473 1.00 93.25 79 ILE A O 1
ATOM 591 N N . CYS A 1 80 ? -32.630 -23.911 -14.701 1.00 93.25 80 CYS A N 1
ATOM 592 C CA . CYS A 1 80 ? -33.970 -24.345 -14.321 1.00 93.25 80 CYS A CA 1
ATOM 593 C C . CYS A 1 80 ? -34.535 -25.311 -15.374 1.00 93.25 80 CYS A C 1
ATOM 595 O O . CYS A 1 80 ? -34.623 -24.921 -16.542 1.00 93.25 80 CYS A O 1
ATOM 597 N N . PRO A 1 81 ? -34.970 -26.527 -14.994 1.00 91.81 81 PRO A N 1
ATOM 598 C CA . PRO A 1 81 ? -35.535 -27.483 -15.945 1.00 91.81 81 PRO A CA 1
ATOM 599 C C . PRO A 1 81 ? -36.882 -27.023 -16.520 1.00 91.81 81 PRO A C 1
ATOM 601 O O . PRO A 1 81 ? -37.259 -27.452 -17.606 1.00 91.81 81 PRO A O 1
ATOM 604 N N . THR A 1 82 ? -37.598 -26.142 -15.816 1.00 92.56 82 THR A N 1
ATOM 605 C CA . THR A 1 82 ? -38.939 -25.690 -16.206 1.00 92.56 82 THR A CA 1
ATOM 606 C C . THR A 1 82 ? -38.901 -24.538 -17.214 1.00 92.56 82 THR A C 1
ATOM 608 O O . THR A 1 82 ? -39.602 -24.591 -18.222 1.00 92.56 82 THR A O 1
ATOM 611 N N . CYS A 1 83 ? -38.081 -23.503 -16.986 1.00 93.50 83 CYS A N 1
ATOM 612 C CA . CYS A 1 83 ? -38.042 -22.311 -17.853 1.00 93.50 83 CYS A CA 1
ATOM 613 C C . CYS A 1 83 ? -36.691 -22.024 -18.521 1.00 93.50 83 CYS A C 1
ATOM 615 O O . CYS A 1 83 ? -36.588 -21.060 -19.278 1.00 93.50 83 CYS A O 1
ATOM 617 N N . GLY A 1 84 ? -35.643 -22.800 -18.235 1.00 92.19 84 GLY A N 1
ATOM 618 C CA . GLY A 1 84 ? -34.310 -22.599 -18.813 1.00 92.19 84 GLY A CA 1
ATOM 619 C C . GLY A 1 84 ? -33.537 -21.393 -18.266 1.00 92.19 84 GLY A C 1
ATOM 620 O O . GLY A 1 84 ? -32.446 -21.105 -18.750 1.00 92.19 84 GLY A O 1
ATOM 621 N N . ALA A 1 85 ? -34.062 -20.682 -17.262 1.00 94.56 85 ALA A N 1
ATOM 622 C CA . ALA A 1 85 ? -33.338 -19.587 -16.622 1.00 94.56 85 ALA A CA 1
ATOM 623 C C . ALA A 1 85 ? -32.113 -20.116 -15.866 1.00 94.56 85 ALA A C 1
ATOM 625 O O . ALA A 1 85 ? -32.194 -21.149 -15.198 1.00 94.56 85 ALA A O 1
ATOM 626 N N . SER A 1 86 ? -31.000 -19.392 -15.935 1.00 94.00 86 SER A N 1
ATOM 627 C CA . SER A 1 86 ? -29.779 -19.728 -15.214 1.00 94.00 86 SER A CA 1
ATOM 628 C C . SER A 1 86 ? -29.809 -19.162 -13.786 1.00 94.00 86 SER A C 1
ATOM 630 O O . SER A 1 86 ? -30.314 -18.064 -13.540 1.00 94.00 86 SER A O 1
ATOM 632 N N . ASN A 1 87 ? -29.360 -19.953 -12.811 1.00 92.38 87 ASN A N 1
ATOM 633 C CA . ASN A 1 87 ? -29.455 -19.647 -11.383 1.00 92.38 87 ASN A CA 1
ATOM 634 C C . ASN A 1 87 ? -28.108 -19.933 -10.695 1.00 92.38 87 ASN A C 1
ATOM 636 O O . ASN A 1 87 ? -27.394 -20.843 -11.114 1.00 92.38 87 ASN A O 1
ATOM 640 N N . PRO A 1 88 ? -27.748 -19.199 -9.627 1.00 90.31 88 PRO A N 1
ATOM 641 C CA . PRO A 1 88 ? -26.492 -19.419 -8.909 1.00 90.31 88 PRO A CA 1
ATOM 642 C C . PRO A 1 88 ? -26.465 -20.781 -8.190 1.00 90.31 88 PRO A C 1
ATOM 644 O O . PRO A 1 88 ? -27.512 -21.348 -7.881 1.00 90.31 88 PRO A O 1
ATOM 647 N N . ALA A 1 89 ? -25.269 -21.278 -7.861 1.00 86.56 89 ALA A N 1
ATOM 648 C CA . ALA A 1 89 ? -25.041 -22.627 -7.318 1.00 86.56 89 ALA A CA 1
ATOM 649 C C . ALA A 1 89 ? -25.806 -22.960 -6.032 1.00 86.56 89 ALA A C 1
ATOM 651 O O . ALA A 1 89 ? -26.181 -24.114 -5.816 1.00 86.56 89 ALA A O 1
ATOM 652 N N . GLY A 1 90 ? -26.093 -21.947 -5.214 1.00 85.56 90 GLY A N 1
ATOM 653 C CA . GLY A 1 90 ? -26.867 -22.079 -3.979 1.00 85.56 90 GLY A CA 1
ATOM 654 C C . GLY A 1 90 ? -28.379 -21.879 -4.126 1.00 85.56 90 GLY A C 1
ATOM 655 O O . GLY A 1 90 ? -29.081 -21.906 -3.119 1.00 85.56 90 GLY A O 1
ATOM 656 N N . ALA A 1 91 ? -28.910 -21.636 -5.330 1.00 91.81 91 ALA A N 1
ATOM 657 C CA . ALA A 1 91 ? -30.345 -21.423 -5.502 1.00 91.81 91 ALA A CA 1
ATOM 658 C C . ALA A 1 91 ? -31.120 -22.741 -5.339 1.00 91.81 91 ALA A C 1
ATOM 660 O O . ALA A 1 91 ? -30.923 -23.676 -6.114 1.00 91.81 91 ALA A O 1
ATOM 661 N N . GLN A 1 92 ? -32.028 -22.784 -4.359 1.00 93.75 92 GLN A N 1
ATOM 662 C CA . GLN A 1 92 ? -32.969 -23.897 -4.163 1.00 93.75 92 GLN A CA 1
ATOM 663 C C . GLN A 1 92 ? -34.199 -23.792 -5.073 1.00 93.75 92 GLN A C 1
ATOM 665 O O . GLN A 1 92 ? -34.807 -24.804 -5.412 1.00 93.75 92 GLN A O 1
ATOM 670 N N . PHE A 1 93 ? -34.549 -22.575 -5.499 1.00 95.19 93 PHE A N 1
ATOM 671 C CA . PHE A 1 93 ? -35.683 -22.287 -6.375 1.00 95.19 93 PHE A CA 1
ATOM 672 C C . PHE A 1 93 ? -35.252 -21.392 -7.534 1.00 95.19 93 PHE A C 1
ATOM 674 O O . PHE A 1 93 ? -34.386 -20.525 -7.384 1.00 95.19 93 PHE A O 1
ATOM 681 N N . CYS A 1 94 ? -35.876 -21.580 -8.691 1.00 95.50 94 CYS A N 1
ATOM 682 C CA . CYS A 1 94 ? -35.642 -20.762 -9.861 1.00 95.50 94 CYS A CA 1
ATOM 683 C C . CYS A 1 94 ? -36.110 -19.330 -9.613 1.00 95.50 94 CYS A C 1
ATOM 685 O O . CYS A 1 94 ? -37.244 -19.083 -9.203 1.00 95.50 94 CYS A O 1
ATOM 687 N N . ARG A 1 95 ? -35.255 -18.363 -9.941 1.00 94.62 95 ARG A N 1
ATOM 688 C CA . ARG A 1 95 ? -35.574 -16.941 -9.780 1.00 94.62 95 ARG A CA 1
ATOM 689 C C . ARG A 1 95 ? -36.668 -16.446 -10.734 1.00 94.62 95 ARG A C 1
ATOM 691 O O . ARG A 1 95 ? -37.272 -15.412 -10.464 1.00 94.62 95 ARG A O 1
ATOM 698 N N . ASN A 1 96 ? -36.891 -17.141 -11.847 1.00 94.94 96 ASN A N 1
ATOM 699 C CA . ASN A 1 96 ? -37.844 -16.726 -12.874 1.00 94.94 96 ASN A CA 1
ATOM 700 C C . ASN A 1 96 ? -39.252 -17.298 -12.644 1.00 94.94 96 ASN A C 1
ATOM 702 O O . ASN A 1 96 ? -40.229 -16.572 -12.789 1.00 94.94 96 ASN A O 1
ATOM 706 N N . ASP A 1 97 ? -39.360 -18.577 -12.273 1.00 92.31 97 ASP A N 1
ATOM 707 C CA . ASP A 1 97 ? -40.652 -19.270 -12.148 1.00 92.31 97 ASP A CA 1
ATOM 708 C C . ASP A 1 97 ? -40.910 -19.918 -10.775 1.00 92.31 97 ASP A C 1
ATOM 710 O O . ASP A 1 97 ? -42.007 -20.412 -10.533 1.00 92.31 97 ASP A O 1
ATOM 714 N N . GLY A 1 98 ? -39.935 -19.899 -9.859 1.00 91.62 98 GLY A N 1
ATOM 715 C CA . GLY A 1 98 ? -40.064 -20.478 -8.520 1.00 91.62 98 GLY A CA 1
ATOM 716 C C . GLY A 1 98 ? -39.950 -22.004 -8.451 1.00 91.62 98 GLY A C 1
ATOM 717 O O . GLY A 1 98 ? -40.127 -22.560 -7.370 1.00 91.62 98 GLY A O 1
ATOM 718 N N . SER A 1 99 ? -39.642 -22.699 -9.552 1.00 93.69 99 SER A N 1
ATOM 719 C CA . SER A 1 99 ? -39.494 -24.164 -9.557 1.00 93.69 99 SER A CA 1
ATOM 720 C C . SER A 1 99 ? -38.297 -24.614 -8.707 1.00 93.69 99 SER A C 1
ATOM 722 O O . SER A 1 99 ? -37.249 -23.969 -8.773 1.00 93.69 99 SER A O 1
ATOM 724 N N . PRO A 1 100 ? -38.388 -25.715 -7.940 1.00 93.69 100 PRO A N 1
ATOM 725 C CA . PRO A 1 100 ? -37.259 -26.221 -7.162 1.00 93.69 100 PRO A CA 1
ATOM 726 C C . PRO A 1 100 ? -36.140 -26.740 -8.080 1.00 93.69 100 PRO A C 1
ATOM 728 O O . PRO A 1 100 ? -36.405 -27.429 -9.063 1.00 93.69 100 PRO A O 1
ATOM 731 N N . LEU A 1 101 ? -34.885 -26.422 -7.758 1.00 89.06 101 LEU A N 1
ATOM 732 C CA . LEU A 1 101 ? -33.712 -26.761 -8.580 1.00 89.06 101 LEU A CA 1
ATOM 733 C C . LEU A 1 101 ? -32.977 -28.034 -8.117 1.00 89.06 101 LEU A C 1
ATOM 735 O O . LEU A 1 101 ? -32.205 -28.595 -8.887 1.00 89.06 101 LEU A O 1
ATOM 739 N N . ASP A 1 102 ? -33.238 -28.516 -6.897 1.00 81.00 102 ASP A N 1
ATOM 740 C CA . ASP A 1 102 ? -32.480 -29.608 -6.257 1.00 81.00 102 ASP A CA 1
ATOM 741 C C . ASP A 1 102 ? -33.150 -30.995 -6.329 1.00 81.00 102 ASP A C 1
ATOM 743 O O . ASP A 1 102 ? -32.681 -31.947 -5.714 1.00 81.00 102 ASP A O 1
ATOM 747 N N . GLN A 1 103 ? -34.241 -31.153 -7.085 1.00 64.75 103 GLN A N 1
ATOM 748 C CA . GLN A 1 103 ? -35.064 -32.377 -7.044 1.00 64.75 103 GLN A CA 1
ATOM 749 C C . GLN A 1 103 ? -34.736 -33.443 -8.111 1.00 64.75 103 GLN A C 1
ATOM 751 O O . GLN A 1 103 ? -35.487 -34.401 -8.258 1.00 64.75 103 GLN A O 1
ATOM 756 N N . ALA A 1 104 ? -33.632 -33.330 -8.858 1.00 55.56 104 ALA A N 1
ATOM 757 C CA . ALA A 1 104 ? -33.392 -34.193 -10.026 1.00 55.56 104 ALA A CA 1
ATOM 758 C C . ALA A 1 104 ? -32.434 -35.392 -9.822 1.00 55.56 104 ALA A C 1
ATOM 760 O O . ALA A 1 104 ? -32.164 -36.094 -10.793 1.00 55.56 104 ALA A O 1
ATOM 761 N N . ALA A 1 105 ? -31.919 -35.659 -8.613 1.00 47.97 105 ALA A N 1
ATOM 762 C CA . ALA A 1 105 ? -30.880 -36.687 -8.420 1.00 47.97 105 ALA A CA 1
ATOM 763 C C . ALA A 1 105 ? -31.319 -38.003 -7.743 1.00 47.97 105 ALA A C 1
ATOM 765 O O . ALA A 1 105 ? -30.536 -38.945 -7.768 1.00 47.97 105 ALA A O 1
ATOM 766 N N . ASP A 1 106 ? -32.539 -38.122 -7.200 1.00 46.09 106 ASP A N 1
ATOM 767 C CA . ASP A 1 106 ? -32.922 -39.296 -6.378 1.00 46.09 106 ASP A CA 1
ATOM 768 C C . ASP A 1 106 ? -34.166 -40.067 -6.862 1.00 46.09 106 ASP A C 1
ATOM 770 O O . ASP A 1 106 ? -34.811 -40.797 -6.115 1.00 46.09 106 ASP A O 1
ATOM 774 N N . ALA A 1 107 ? -34.524 -39.933 -8.140 1.00 46.31 107 ALA A N 1
ATOM 775 C CA . ALA A 1 107 ? -35.674 -40.638 -8.710 1.00 46.31 107 ALA A CA 1
ATOM 776 C C . ALA A 1 107 ? -35.372 -41.217 -10.097 1.00 46.31 107 ALA A C 1
ATOM 778 O O . ALA A 1 107 ? -36.025 -40.870 -11.077 1.00 46.31 107 ALA A O 1
ATOM 779 N N . SER A 1 108 ? -34.371 -42.099 -10.199 1.00 42.38 108 SER A N 1
ATOM 780 C CA . SER A 1 108 ? -34.264 -43.001 -11.356 1.00 42.38 108 SER A CA 1
ATOM 781 C C . SER A 1 108 ? -33.397 -44.235 -11.079 1.00 42.38 108 SER A C 1
ATOM 783 O O . SER A 1 108 ? -32.356 -44.418 -11.695 1.00 42.38 108 SER A O 1
ATOM 785 N N . LEU A 1 109 ? -33.828 -45.096 -10.151 1.00 46.91 109 LEU A N 1
ATOM 786 C CA . LEU A 1 109 ? -33.484 -46.525 -10.147 1.00 46.91 109 LEU A CA 1
ATOM 787 C C . LEU A 1 109 ? -34.648 -47.334 -9.556 1.00 46.91 109 LEU A C 1
ATOM 789 O O . LEU A 1 109 ? -34.581 -47.809 -8.431 1.00 46.91 109 LEU A O 1
ATOM 793 N N . THR A 1 110 ? -35.735 -47.490 -10.312 1.00 37.56 110 THR A N 1
ATOM 794 C CA . THR A 1 110 ? -36.621 -48.664 -10.199 1.00 37.56 110 THR A CA 1
ATOM 795 C C . THR A 1 110 ? -37.303 -48.916 -11.543 1.00 37.56 110 THR A C 1
ATOM 797 O O . THR A 1 110 ? -38.353 -48.366 -11.859 1.00 37.56 110 THR A O 1
ATOM 800 N N . SER A 1 111 ? -36.692 -49.782 -12.350 1.00 46.69 111 SER A N 1
ATOM 801 C CA . SER A 1 111 ? -37.382 -50.487 -13.430 1.00 46.69 111 SER A CA 1
ATOM 802 C C . SER A 1 111 ? -36.765 -51.872 -13.615 1.00 46.69 111 SER A C 1
ATOM 804 O O . SER A 1 111 ? -35.828 -52.034 -14.391 1.00 46.69 111 SER A O 1
ATOM 806 N N . GLU A 1 112 ? -37.320 -52.872 -12.936 1.00 45.09 112 GLU A N 1
ATOM 807 C CA . GLU A 1 112 ? -37.229 -54.274 -13.356 1.00 45.09 112 GLU A CA 1
ATOM 808 C C . GLU A 1 112 ? -38.598 -54.943 -13.170 1.00 45.09 112 GLU A C 1
ATOM 810 O O . GLU A 1 112 ? -39.185 -54.840 -12.089 1.00 45.09 112 GLU A O 1
ATOM 815 N N . PRO A 1 113 ? -39.122 -55.628 -14.204 1.00 49.41 113 PRO A N 1
ATOM 816 C CA . PRO A 1 113 ? -40.153 -56.637 -14.013 1.00 49.41 113 PRO A CA 1
ATOM 817 C C . PRO A 1 113 ? -39.742 -58.032 -14.530 1.00 49.41 113 PRO A C 1
ATOM 819 O O . PRO A 1 113 ? -39.284 -58.175 -15.662 1.00 49.41 113 PRO A O 1
ATOM 822 N N . GLY A 1 114 ? -40.055 -59.055 -13.718 1.00 36.50 114 GLY A N 1
ATOM 823 C CA . GLY A 1 114 ? -40.205 -60.479 -14.086 1.00 36.50 114 GLY A CA 1
ATOM 824 C C . GLY A 1 114 ? -38.974 -61.367 -13.816 1.00 36.50 114 GLY A C 1
ATOM 825 O O . GLY A 1 114 ? -37.863 -60.936 -14.067 1.00 36.50 114 GLY A O 1
ATOM 826 N N . VAL A 1 115 ? -39.043 -62.625 -13.352 1.00 41.81 115 VAL A N 1
ATOM 827 C CA . VAL A 1 115 ? -40.108 -63.645 -13.212 1.00 41.81 115 VAL A CA 1
ATOM 828 C C . VAL A 1 115 ? -39.554 -64.779 -12.298 1.00 41.81 115 VAL A C 1
ATOM 830 O O . VAL A 1 115 ? -38.390 -65.105 -12.479 1.00 41.81 115 VAL A O 1
ATOM 833 N N . GLU A 1 116 ? -40.384 -65.339 -11.385 1.00 42.66 116 GLU A N 1
ATOM 834 C CA . GLU A 1 116 ? -40.420 -66.706 -10.746 1.00 42.66 116 GLU A CA 1
ATOM 835 C C . GLU A 1 116 ? -39.098 -67.374 -10.230 1.00 42.66 116 GLU A C 1
ATOM 837 O O . GLU A 1 116 ? -38.016 -67.105 -10.713 1.00 42.66 116 GLU A O 1
ATOM 842 N N . GLU A 1 117 ? -38.987 -68.281 -9.245 1.00 41.50 117 GLU A N 1
ATOM 843 C CA . GLU A 1 117 ? -39.849 -69.265 -8.573 1.00 41.50 117 GLU A CA 1
ATOM 844 C C . GLU A 1 117 ? -39.140 -69.758 -7.267 1.00 41.50 117 GLU A C 1
ATOM 846 O O . GLU A 1 117 ? -37.924 -69.913 -7.263 1.00 41.50 117 GLU A O 1
ATOM 851 N N . LYS A 1 118 ? -39.914 -70.063 -6.203 1.00 40.47 118 LYS A N 1
ATOM 852 C CA . LYS A 1 118 ? -39.670 -70.982 -5.044 1.00 40.47 118 LYS A CA 1
ATOM 853 C C . LYS A 1 118 ? -38.316 -71.001 -4.293 1.00 40.47 118 LYS A C 1
ATOM 855 O O . LYS A 1 118 ? -37.321 -71.498 -4.802 1.00 40.47 118 LYS A O 1
ATOM 860 N N . ALA A 1 119 ? -38.365 -70.835 -2.963 1.00 36.41 119 ALA A N 1
ATOM 861 C CA . ALA A 1 119 ? -38.610 -71.905 -1.968 1.00 36.41 119 ALA A CA 1
ATOM 862 C C . ALA A 1 119 ? -38.378 -71.405 -0.517 1.00 36.41 119 ALA A C 1
ATOM 864 O O . ALA A 1 119 ? -37.478 -70.607 -0.305 1.00 36.41 119 ALA A O 1
ATOM 865 N N . ALA A 1 120 ? -39.223 -71.894 0.412 1.00 40.72 120 ALA A N 1
ATOM 866 C CA . ALA A 1 120 ? -39.089 -72.150 1.870 1.00 40.72 120 ALA A CA 1
ATOM 867 C C . ALA A 1 120 ? -37.984 -71.422 2.695 1.00 40.72 120 ALA A C 1
ATOM 869 O O . ALA A 1 120 ? -36.852 -71.304 2.263 1.00 40.72 120 ALA A O 1
ATOM 870 N N . GLU A 1 121 ? -38.161 -70.975 3.942 1.00 43.31 121 GLU A N 1
ATOM 871 C CA . GLU A 1 121 ? -38.869 -71.562 5.084 1.00 43.31 121 GLU A CA 1
ATOM 872 C C . GLU A 1 121 ? -38.921 -70.538 6.255 1.00 43.31 121 GLU A C 1
ATOM 874 O O . GLU A 1 121 ? -38.255 -69.508 6.229 1.00 43.31 121 GLU A O 1
ATOM 879 N N . GLN A 1 122 ? -39.744 -70.858 7.256 1.00 45.41 122 GLN A N 1
ATOM 880 C CA . GLN A 1 122 ? -40.107 -70.202 8.533 1.00 45.41 122 GLN A CA 1
ATOM 881 C C . GLN A 1 122 ? -38.907 -69.650 9.349 1.00 45.41 122 GLN A C 1
ATOM 883 O O . GLN A 1 122 ? -37.785 -70.073 9.115 1.00 45.41 122 GLN A O 1
ATOM 888 N N . VAL A 1 123 ? -39.028 -68.681 10.282 1.00 46.53 123 VAL A N 1
ATOM 889 C CA . VAL A 1 123 ? -39.579 -68.747 11.672 1.00 46.53 123 VAL A CA 1
ATOM 890 C C . VAL A 1 123 ? -39.801 -67.289 12.167 1.00 46.53 123 VAL A C 1
ATOM 892 O O . VAL A 1 123 ? -38.908 -66.467 12.006 1.00 46.53 123 VAL A O 1
ATOM 895 N N . LYS A 1 124 ? -41.000 -66.803 12.527 1.00 42.66 124 LYS A N 1
ATOM 896 C CA . LYS A 1 124 ? -41.725 -66.813 13.827 1.00 42.66 124 LYS A CA 1
ATOM 897 C C . LYS A 1 124 ? -40.915 -66.469 15.102 1.00 42.66 124 LYS A C 1
ATOM 899 O O . LYS A 1 124 ? -40.184 -67.321 15.585 1.00 42.66 124 LYS A O 1
ATOM 904 N N . ALA A 1 125 ? -41.167 -65.279 15.672 1.00 44.72 125 ALA A N 1
ATOM 905 C CA . ALA A 1 125 ? -41.272 -64.910 17.110 1.00 44.72 125 ALA A CA 1
ATOM 906 C C . ALA A 1 125 ? -41.176 -63.364 17.199 1.00 44.72 125 ALA A C 1
ATOM 908 O O . ALA A 1 125 ? -40.169 -62.806 16.782 1.00 44.72 125 ALA A O 1
ATOM 909 N N . GLU A 1 126 ? -42.220 -62.576 17.480 1.00 46.59 126 GLU A N 1
ATOM 910 C CA . GLU A 1 126 ? -42.942 -62.398 18.759 1.00 46.59 126 GLU A CA 1
ATOM 911 C C . GLU A 1 126 ? -42.013 -62.249 19.972 1.00 46.59 126 GLU A C 1
ATOM 913 O O . GLU A 1 126 ? -41.552 -63.245 20.520 1.00 46.59 126 GLU A O 1
ATOM 918 N N . ALA A 1 127 ? -41.790 -61.004 20.408 1.00 42.22 127 ALA A N 1
ATOM 919 C CA . ALA A 1 127 ? -41.663 -60.657 21.824 1.00 42.22 127 ALA A CA 1
ATOM 920 C C . ALA A 1 127 ? -41.852 -59.145 22.005 1.00 42.22 127 ALA A C 1
ATOM 922 O O . ALA A 1 127 ? -41.014 -58.327 21.626 1.00 42.22 127 ALA A O 1
ATOM 923 N N . GLU A 1 128 ? -43.003 -58.818 22.570 1.00 52.88 128 GLU A N 1
ATOM 924 C CA . GLU A 1 128 ? -43.368 -57.548 23.174 1.00 52.88 128 GLU A CA 1
ATOM 925 C C . GLU A 1 128 ? -42.377 -57.211 24.301 1.00 52.88 128 GLU A C 1
ATOM 927 O O . GLU A 1 128 ? -41.986 -58.094 25.067 1.00 52.88 128 GLU A O 1
ATOM 932 N N . ASN A 1 129 ? -41.999 -55.940 24.453 1.00 52.25 129 ASN A N 1
ATOM 933 C CA . ASN A 1 129 ? -41.722 -55.437 25.791 1.00 52.25 129 ASN A CA 1
ATOM 934 C C . ASN A 1 129 ? -42.160 -53.981 25.939 1.00 52.25 129 ASN A C 1
ATOM 936 O O . ASN A 1 129 ? -41.969 -53.133 25.068 1.00 52.25 129 ASN A O 1
ATOM 940 N N . GLU A 1 130 ? -42.797 -53.792 27.074 1.00 46.84 130 GLU A N 1
ATOM 941 C CA . GLU A 1 130 ? -43.678 -52.742 27.528 1.00 46.84 130 GLU A CA 1
ATOM 942 C C . GLU A 1 130 ? -42.901 -51.757 28.426 1.00 46.84 130 GLU A C 1
ATOM 944 O O . GLU A 1 130 ? -41.807 -52.058 28.901 1.00 46.84 130 GLU A O 1
ATOM 949 N N . VAL A 1 131 ? -43.563 -50.638 28.733 1.00 47.56 131 VAL A N 1
ATOM 950 C CA . VAL A 1 131 ? -43.348 -49.729 29.878 1.00 47.56 131 VAL A CA 1
ATOM 951 C C . VAL A 1 131 ? -42.301 -48.617 29.664 1.00 47.56 131 VAL A C 1
ATOM 953 O O . VAL A 1 131 ? -41.101 -48.853 29.682 1.00 47.56 131 VAL A O 1
ATOM 956 N N . THR A 1 132 ? -42.721 -47.409 29.260 1.00 42.09 132 THR A N 1
ATOM 957 C CA . THR A 1 132 ? -43.194 -46.265 30.090 1.00 42.09 132 THR A CA 1
ATOM 958 C C . THR A 1 132 ? -42.066 -45.564 30.849 1.00 42.09 132 THR A C 1
ATOM 960 O O . THR A 1 132 ? -41.581 -46.111 31.825 1.00 42.09 132 THR A O 1
ATOM 963 N N . GLU A 1 133 ? -41.763 -44.309 30.495 1.00 48.47 133 GLU A N 1
ATOM 964 C CA . GLU A 1 133 ? -41.696 -43.220 31.482 1.00 48.47 133 GLU A CA 1
ATOM 965 C C . GLU A 1 133 ? -41.887 -41.857 30.796 1.00 48.47 133 GLU A C 1
ATOM 967 O O . GLU A 1 133 ? -41.337 -41.584 29.730 1.00 48.47 133 GLU A O 1
ATOM 972 N N . LEU A 1 134 ? -42.766 -41.058 31.393 1.00 50.84 134 LEU A N 1
ATOM 973 C CA . LEU A 1 134 ? -43.173 -39.713 31.002 1.00 50.84 134 LEU A CA 1
ATOM 974 C C . LEU A 1 134 ? -42.183 -38.669 31.536 1.00 50.84 134 LEU A C 1
ATOM 976 O O . LEU A 1 134 ? -41.533 -38.921 32.543 1.00 50.84 134 LEU A O 1
ATOM 980 N N . GLU A 1 135 ? -42.220 -37.489 30.900 1.00 56.97 135 GLU A N 1
ATOM 981 C CA . GLU A 1 135 ? -41.874 -36.126 31.375 1.00 56.97 135 GLU A CA 1
ATOM 982 C C . GLU A 1 135 ? -40.817 -35.412 30.490 1.00 56.97 135 GLU A C 1
ATOM 984 O O . GLU A 1 135 ? -40.048 -36.062 29.787 1.00 56.97 135 GLU A O 1
ATOM 989 N N . PRO A 1 136 ? -40.763 -34.064 30.471 1.00 51.16 136 PRO A N 1
ATOM 990 C CA . PRO A 1 136 ? -41.755 -33.170 29.874 1.00 51.16 136 PRO A CA 1
ATOM 991 C C . PRO A 1 136 ? -41.097 -32.151 28.909 1.00 51.16 136 PRO A C 1
ATOM 993 O O . PRO A 1 136 ? -39.882 -32.098 28.740 1.00 51.16 136 PRO A O 1
ATOM 996 N N . GLY A 1 137 ? -41.926 -31.354 28.231 1.00 47.88 137 GLY A N 1
ATOM 997 C CA . GLY A 1 137 ? -41.549 -30.519 27.090 1.00 47.88 137 GLY A CA 1
ATOM 998 C C . GLY A 1 137 ? -40.452 -29.470 27.311 1.00 47.88 137 GLY A C 1
ATOM 999 O O . GLY A 1 137 ? -40.418 -28.759 28.312 1.00 47.88 137 GLY A O 1
ATOM 1000 N N . MET A 1 138 ? -39.629 -29.309 26.275 1.00 43.78 138 MET A N 1
ATOM 1001 C CA . MET A 1 138 ? -38.944 -28.061 25.950 1.00 43.78 138 MET A CA 1
ATOM 1002 C C . MET A 1 138 ? -39.176 -27.769 24.470 1.00 43.78 138 MET A C 1
ATOM 1004 O O . MET A 1 138 ? -38.551 -28.342 23.580 1.00 43.78 138 MET A O 1
ATOM 1008 N N . GLU A 1 139 ? -40.152 -26.900 24.238 1.00 54.34 139 GLU A N 1
ATOM 1009 C CA . GLU A 1 139 ? -40.389 -26.218 22.974 1.00 54.34 139 GLU A CA 1
ATOM 1010 C C . GLU A 1 139 ? -39.180 -25.316 22.662 1.00 54.34 139 GLU A C 1
ATOM 1012 O O . GLU A 1 139 ? -38.740 -24.571 23.543 1.00 54.34 139 GLU A O 1
ATOM 1017 N N . PRO A 1 140 ? -38.627 -25.316 21.436 1.00 45.59 140 PRO A N 1
ATOM 1018 C CA . PRO A 1 140 ? -37.723 -24.256 21.028 1.00 45.59 140 PRO A CA 1
ATOM 1019 C C . PRO A 1 140 ? -38.568 -23.012 20.741 1.00 45.59 140 PRO A C 1
ATOM 1021 O O . PRO A 1 140 ? -39.219 -22.908 19.700 1.00 45.59 140 PRO A O 1
ATOM 1024 N N . VAL A 1 141 ? -38.566 -22.066 21.679 1.00 43.31 141 VAL A N 1
ATOM 1025 C CA . VAL A 1 141 ? -39.073 -20.714 21.444 1.00 43.31 141 VAL A CA 1
ATOM 1026 C C . VAL A 1 141 ? -38.173 -20.078 20.388 1.00 43.31 141 VAL A C 1
ATOM 1028 O O . VAL A 1 141 ? -37.056 -19.641 20.656 1.00 43.31 141 VAL A O 1
ATOM 1031 N N . ALA A 1 142 ? -38.656 -20.097 19.149 1.00 45.38 142 ALA A N 1
ATOM 1032 C CA . ALA A 1 142 ? -38.160 -19.255 18.083 1.00 45.38 142 ALA A CA 1
ATOM 1033 C C . ALA A 1 142 ? -38.487 -17.808 18.460 1.00 45.38 142 ALA A C 1
ATOM 1035 O O . ALA A 1 142 ? -39.604 -17.332 18.257 1.00 45.38 142 ALA A O 1
ATOM 1036 N N . GLU A 1 143 ? -37.503 -17.125 19.035 1.00 45.12 143 GLU A N 1
ATOM 1037 C CA . GLU A 1 143 ? -37.524 -15.685 19.246 1.00 45.12 143 GLU A CA 1
ATOM 1038 C C . GLU A 1 143 ? -37.432 -15.010 17.869 1.00 45.12 143 GLU A C 1
ATOM 1040 O O . GLU A 1 143 ? -36.364 -14.673 17.360 1.00 45.12 143 GLU A O 1
ATOM 1045 N N . GLN A 1 144 ? -38.578 -14.910 17.194 1.00 44.25 144 GLN A N 1
ATOM 1046 C CA . GLN A 1 144 ? -38.732 -14.082 16.011 1.00 44.25 144 GLN A CA 1
ATOM 1047 C C . GLN A 1 144 ? -38.727 -12.624 16.463 1.00 44.25 144 GLN A C 1
ATOM 1049 O O . GLN A 1 144 ? -39.774 -12.030 16.721 1.00 44.25 144 GLN A O 1
ATOM 1054 N N . GLU A 1 145 ? -37.535 -12.038 16.543 1.00 47.41 145 GLU A N 1
ATOM 1055 C CA . GLU A 1 145 ? -37.390 -10.590 16.517 1.00 47.41 145 GLU A CA 1
ATOM 1056 C C . GLU A 1 145 ? -37.972 -10.081 15.194 1.00 47.41 145 GLU A C 1
ATOM 1058 O O . GLU A 1 145 ? -37.393 -10.215 14.112 1.00 47.41 145 GLU A O 1
ATOM 1063 N N . SER A 1 146 ? -39.176 -9.519 15.279 1.00 54.62 146 SER A N 1
ATOM 1064 C CA . SER A 1 146 ? -39.867 -8.845 14.190 1.00 54.62 146 SER A CA 1
ATOM 1065 C C . SER A 1 146 ? -39.144 -7.535 13.871 1.00 54.62 146 SER A C 1
ATOM 1067 O O . SER A 1 146 ? -39.586 -6.447 14.247 1.00 54.62 146 SER A O 1
ATOM 1069 N N . LEU A 1 147 ? -37.997 -7.631 13.202 1.00 56.78 147 LEU A N 1
ATOM 1070 C CA . LEU A 1 147 ? -37.304 -6.478 12.648 1.00 56.78 147 LEU A CA 1
ATOM 1071 C C . LEU A 1 147 ? -38.203 -5.872 11.568 1.00 56.78 147 LEU A C 1
ATOM 1073 O O . LEU A 1 147 ? -38.465 -6.470 10.525 1.00 56.78 147 LEU A O 1
ATOM 1077 N N . SER A 1 148 ? -38.740 -4.701 11.891 1.00 72.00 148 SER A N 1
ATOM 1078 C CA . SER A 1 148 ? -39.831 -4.039 11.188 1.00 72.00 148 SER A CA 1
ATOM 1079 C C . SER A 1 148 ? -39.568 -3.889 9.686 1.00 72.00 148 SER A C 1
ATOM 1081 O O . SER A 1 148 ? -38.620 -3.235 9.243 1.00 72.00 148 SER A O 1
ATOM 1083 N N . GLU A 1 149 ? -40.450 -4.498 8.889 1.00 84.44 149 GLU A N 1
ATOM 1084 C CA . GLU A 1 149 ? -40.520 -4.297 7.442 1.00 84.44 149 GLU A CA 1
ATOM 1085 C C . GLU A 1 149 ? -40.661 -2.801 7.122 1.00 84.44 149 GLU A C 1
ATOM 1087 O O . GLU A 1 149 ? -41.475 -2.094 7.722 1.00 84.44 149 GLU A O 1
ATOM 1092 N N . ARG A 1 150 ? -39.897 -2.309 6.141 1.00 90.06 150 ARG A N 1
ATOM 1093 C CA . ARG A 1 150 ? -39.956 -0.908 5.698 1.00 90.06 150 ARG A CA 1
ATOM 1094 C C . ARG A 1 150 ? -40.770 -0.783 4.420 1.00 90.06 150 ARG A C 1
ATOM 1096 O O . ARG A 1 150 ? -40.540 -1.506 3.451 1.00 90.06 150 ARG A O 1
ATOM 1103 N N . VAL A 1 151 ? -41.696 0.167 4.380 1.00 94.44 151 VAL A N 1
ATOM 1104 C CA . VAL A 1 151 ? -42.506 0.453 3.188 1.00 94.44 151 VAL A CA 1
ATOM 1105 C C . VAL A 1 151 ? -41.815 1.531 2.355 1.00 94.44 151 VAL A C 1
ATOM 1107 O O . VAL A 1 151 ? -41.451 2.579 2.880 1.00 94.44 151 VAL A O 1
ATOM 1110 N N . CYS A 1 152 ? -41.624 1.288 1.058 1.00 94.31 152 CYS A N 1
ATOM 1111 C CA . CYS A 1 152 ? -41.069 2.294 0.157 1.00 94.31 152 CYS A CA 1
ATOM 1112 C C . CYS A 1 152 ? -42.023 3.498 0.040 1.00 94.31 152 CYS A C 1
ATOM 1114 O O . CYS A 1 152 ? -43.191 3.295 -0.301 1.00 94.31 152 CYS A O 1
ATOM 1116 N N . PRO A 1 153 ? -41.547 4.742 0.232 1.00 93.19 153 PRO A N 1
ATOM 1117 C CA . PRO A 1 153 ? -42.402 5.929 0.169 1.00 93.19 153 PRO A CA 1
ATOM 1118 C C . PRO A 1 153 ? -42.927 6.228 -1.241 1.00 93.19 153 PRO A C 1
ATOM 1120 O O . PRO A 1 153 ? -43.907 6.950 -1.390 1.00 93.19 153 PRO A O 1
ATOM 1123 N N . LYS A 1 154 ? -42.286 5.684 -2.283 1.00 94.50 154 LYS A N 1
ATOM 1124 C CA . LYS A 1 154 ? -42.630 5.972 -3.678 1.00 94.50 154 LYS A CA 1
ATOM 1125 C C . LYS A 1 154 ? -43.628 4.974 -4.266 1.00 94.50 154 LYS A C 1
ATOM 1127 O O . LYS A 1 154 ? -44.589 5.389 -4.904 1.00 94.50 154 LYS A O 1
ATOM 1132 N N . CYS A 1 155 ? -43.423 3.675 -4.045 1.00 95.00 155 CYS A N 1
ATOM 1133 C CA . CYS A 1 155 ? -44.275 2.627 -4.621 1.00 95.00 155 CYS A CA 1
ATOM 1134 C C . CYS A 1 155 ? -45.079 1.808 -3.599 1.00 95.00 155 CYS A C 1
ATOM 1136 O O . CYS A 1 155 ? -45.838 0.930 -3.999 1.00 95.00 155 CYS A O 1
ATOM 1138 N N . GLY A 1 156 ? -44.917 2.043 -2.292 1.00 94.00 156 GLY A N 1
ATOM 1139 C CA . GLY A 1 156 ? -45.670 1.338 -1.247 1.00 94.00 156 GLY A CA 1
ATOM 1140 C C . GLY A 1 156 ? -45.272 -0.130 -1.036 1.00 94.00 156 GLY A C 1
ATOM 1141 O O . GLY A 1 156 ? -45.892 -0.832 -0.240 1.00 94.00 156 GLY A O 1
ATOM 1142 N N . VAL A 1 157 ? -44.243 -0.622 -1.729 1.00 96.81 157 VAL A N 1
ATOM 1143 C CA . VAL A 1 157 ? -43.772 -2.007 -1.595 1.00 96.81 157 VAL A CA 1
ATOM 1144 C C . VAL A 1 157 ? -43.027 -2.189 -0.272 1.00 96.81 157 VAL A C 1
ATOM 1146 O O . VAL A 1 157 ? -42.191 -1.360 0.090 1.00 96.81 157 VAL A O 1
ATOM 1149 N N . ARG A 1 158 ? -43.303 -3.294 0.429 1.00 95.31 158 ARG A N 1
ATOM 1150 C CA . ARG A 1 158 ? -42.592 -3.704 1.650 1.00 95.31 158 ARG A CA 1
ATOM 1151 C C . ARG A 1 158 ? -41.221 -4.293 1.321 1.00 95.31 158 ARG A C 1
ATOM 1153 O O . ARG A 1 158 ? -41.089 -5.104 0.399 1.00 95.31 158 ARG A O 1
ATOM 1160 N N . ASN A 1 159 ? -40.214 -3.880 2.079 1.00 92.94 159 ASN A N 1
ATOM 1161 C CA . ASN A 1 159 ? -38.822 -4.290 1.945 1.00 92.94 159 ASN A CA 1
ATOM 1162 C C . ASN A 1 159 ? -38.329 -4.858 3.286 1.00 92.94 159 ASN A C 1
ATOM 1164 O O . ASN A 1 159 ? -38.765 -4.384 4.341 1.00 92.94 159 ASN A O 1
ATOM 1168 N N . PRO A 1 160 ? -37.434 -5.861 3.251 1.00 88.88 160 PRO A N 1
ATOM 1169 C CA . PRO A 1 160 ? -36.898 -6.472 4.460 1.00 88.88 160 PRO A CA 1
ATOM 1170 C C . PRO A 1 160 ? -36.061 -5.473 5.269 1.00 88.88 160 PRO A C 1
ATOM 1172 O O . PRO A 1 160 ? -35.543 -4.488 4.728 1.00 88.88 160 PRO A O 1
ATOM 1175 N N . ALA A 1 161 ? -35.910 -5.740 6.566 1.00 85.75 161 ALA A N 1
ATOM 1176 C CA . ALA A 1 161 ? -35.049 -4.950 7.437 1.00 85.75 161 ALA A CA 1
ATOM 1177 C C . ALA A 1 161 ? -33.611 -4.903 6.881 1.00 85.75 161 ALA A C 1
ATOM 1179 O O . ALA A 1 161 ? -33.063 -5.912 6.444 1.00 85.75 161 ALA A O 1
ATOM 1180 N N . GLY A 1 162 ? -33.017 -3.707 6.842 1.00 85.19 162 GLY A N 1
ATOM 1181 C CA . GLY A 1 162 ? -31.671 -3.482 6.299 1.00 85.19 162 GLY A CA 1
ATOM 1182 C C . GLY A 1 162 ? -31.593 -3.217 4.787 1.00 85.19 162 GLY A C 1
ATOM 1183 O O . GLY A 1 162 ? -30.523 -2.853 4.299 1.00 85.19 162 GLY A O 1
ATOM 1184 N N . ALA A 1 163 ? -32.696 -3.323 4.034 1.00 90.56 163 ALA A N 1
ATOM 1185 C CA . ALA A 1 163 ? -32.703 -2.945 2.621 1.00 90.56 163 ALA A CA 1
ATOM 1186 C C . ALA A 1 163 ? -32.407 -1.443 2.450 1.00 90.56 163 ALA A C 1
ATOM 1188 O O . ALA A 1 163 ? -33.157 -0.597 2.933 1.00 90.56 163 ALA A O 1
ATOM 1189 N N . ARG A 1 164 ? -31.321 -1.120 1.734 1.00 93.00 164 ARG A N 1
ATOM 1190 C CA . ARG A 1 164 ? -30.919 0.265 1.414 1.00 93.00 164 ARG A CA 1
ATOM 1191 C C . ARG A 1 164 ? -31.679 0.869 0.237 1.00 93.00 164 ARG A C 1
ATOM 1193 O O . ARG A 1 164 ? -31.749 2.085 0.116 1.00 93.00 164 ARG A O 1
ATOM 1200 N N . PHE A 1 165 ? -32.250 0.029 -0.620 1.00 94.81 165 PHE A N 1
ATOM 1201 C CA . PHE A 1 165 ? -32.992 0.438 -1.807 1.00 94.81 165 PHE A CA 1
ATOM 1202 C C . PHE A 1 165 ? -34.262 -0.397 -1.934 1.00 94.81 165 P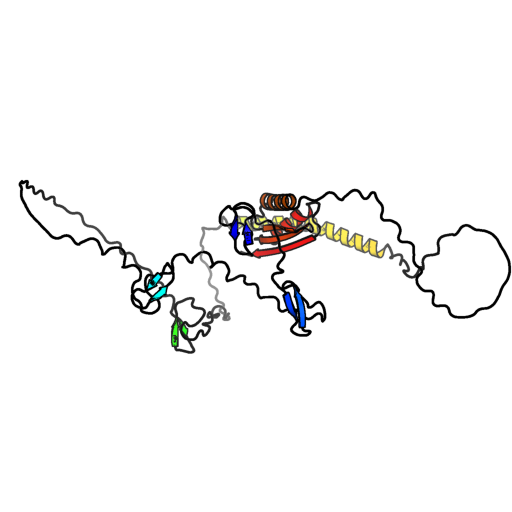HE A C 1
ATOM 1204 O O . PHE A 1 165 ? -34.286 -1.571 -1.557 1.00 94.81 165 PHE A O 1
ATOM 1211 N N . CYS A 1 166 ? -35.322 0.197 -2.475 1.00 95.38 166 CYS A N 1
ATOM 1212 C CA . CYS A 1 166 ? -36.557 -0.517 -2.739 1.00 95.38 166 CYS A CA 1
ATOM 1213 C C . CYS A 1 166 ? -36.360 -1.554 -3.846 1.00 95.38 166 CYS A C 1
ATOM 1215 O O . CYS A 1 166 ? -35.852 -1.242 -4.922 1.00 95.38 166 CYS A O 1
ATOM 1217 N N . LYS A 1 167 ? -36.849 -2.777 -3.619 1.00 95.50 167 LYS A N 1
ATOM 1218 C CA . LYS A 1 167 ? -36.737 -3.870 -4.595 1.00 95.50 167 LYS A CA 1
ATOM 1219 C C . LYS A 1 167 ? -37.471 -3.624 -5.918 1.00 95.50 167 LYS A C 1
ATOM 1221 O O . LYS A 1 167 ? -37.179 -4.307 -6.890 1.00 95.50 167 LYS A O 1
ATOM 1226 N N . ASN A 1 168 ? -38.452 -2.719 -5.938 1.00 96.00 168 ASN A N 1
ATOM 1227 C CA . ASN A 1 168 ? -39.313 -2.507 -7.102 1.00 96.00 168 ASN A CA 1
ATOM 1228 C C . ASN A 1 168 ? -38.864 -1.321 -7.966 1.00 96.00 168 ASN A C 1
ATOM 1230 O O . ASN A 1 168 ? -38.892 -1.406 -9.186 1.00 96.00 168 ASN A O 1
ATOM 1234 N N . ASP A 1 169 ? -38.449 -0.217 -7.344 1.00 94.12 169 ASP A N 1
ATOM 1235 C CA . ASP A 1 169 ? -38.143 1.031 -8.057 1.00 94.12 169 ASP A CA 1
ATOM 1236 C C . ASP A 1 169 ? -36.761 1.618 -7.732 1.00 94.12 169 ASP A C 1
ATOM 1238 O O . ASP A 1 169 ? -36.455 2.729 -8.164 1.00 94.12 169 ASP A O 1
ATOM 1242 N N . ALA A 1 170 ? -35.934 0.881 -6.980 1.00 91.69 170 ALA A N 1
ATOM 1243 C CA . ALA A 1 170 ? -34.599 1.279 -6.533 1.00 91.69 170 ALA A CA 1
ATOM 1244 C C . ALA A 1 170 ? -34.547 2.592 -5.728 1.00 91.69 170 ALA A C 1
ATOM 1246 O O . ALA A 1 170 ? -33.466 3.146 -5.530 1.00 91.69 170 ALA A O 1
ATOM 1247 N N . THR A 1 171 ? -35.684 3.086 -5.219 1.00 95.00 171 THR A N 1
ATOM 1248 C CA . THR A 1 171 ? -35.705 4.281 -4.366 1.00 95.00 171 THR A CA 1
ATOM 1249 C C . THR A 1 171 ? -34.890 4.012 -3.099 1.00 95.00 171 THR A C 1
ATOM 1251 O O . THR A 1 171 ? -35.145 2.994 -2.446 1.00 95.00 171 THR A O 1
ATOM 1254 N N . PRO A 1 172 ? -33.926 4.876 -2.732 1.00 92.75 172 PRO A N 1
ATOM 1255 C CA . PRO A 1 172 ? -33.177 4.719 -1.495 1.00 92.75 172 PRO A CA 1
ATOM 1256 C C . PRO A 1 172 ? -34.135 4.758 -0.302 1.00 92.75 172 PRO A C 1
ATOM 1258 O O . PRO A 1 172 ? -35.008 5.618 -0.199 1.00 92.75 172 PRO A O 1
ATOM 1261 N N . LEU A 1 173 ? -33.999 3.768 0.572 1.00 90.94 173 LEU A N 1
ATOM 1262 C CA . LEU A 1 173 ? -34.723 3.670 1.829 1.00 90.94 173 LEU A CA 1
ATOM 1263 C C . LEU A 1 173 ? -33.753 4.164 2.898 1.00 90.94 173 LEU A C 1
ATOM 1265 O O . LEU A 1 173 ? -33.017 3.361 3.476 1.00 90.94 173 LEU A O 1
ATOM 1269 N N . ASP A 1 174 ? -33.683 5.485 3.077 1.00 83.00 174 ASP A N 1
ATOM 1270 C CA . ASP A 1 174 ? -32.732 6.101 4.003 1.00 83.00 174 ASP A CA 1
ATOM 1271 C C . ASP A 1 174 ? -32.792 5.420 5.384 1.00 83.00 174 ASP A C 1
ATOM 1273 O O . ASP A 1 174 ? -33.881 5.099 5.887 1.00 83.00 174 ASP A O 1
ATOM 1277 N N . PRO A 1 175 ? -31.638 5.142 6.020 1.00 67.38 175 PRO A N 1
ATOM 1278 C CA . PRO A 1 175 ? -31.613 4.827 7.437 1.00 67.38 175 PRO A CA 1
ATOM 1279 C C . PRO A 1 175 ? -32.282 5.993 8.161 1.00 67.38 175 PRO A C 1
ATOM 1281 O O . PRO A 1 175 ? -31.871 7.133 7.981 1.00 67.38 175 PRO A O 1
ATOM 1284 N N . LEU A 1 176 ? -33.339 5.722 8.931 1.00 54.84 176 LEU A N 1
ATOM 1285 C CA . LEU A 1 176 ? -33.933 6.713 9.824 1.00 54.84 176 LEU A CA 1
ATOM 1286 C C . LEU A 1 176 ? -32.873 7.138 10.841 1.00 54.84 176 LEU A C 1
ATOM 1288 O O . LEU A 1 176 ? -32.749 6.565 11.919 1.00 54.84 176 LEU A O 1
ATOM 1292 N N . GLU A 1 177 ? -32.087 8.134 10.473 1.00 53.75 177 GLU A N 1
ATOM 1293 C CA . GLU A 1 177 ? -31.225 8.865 11.373 1.00 53.75 177 GLU A CA 1
ATOM 1294 C C . GLU A 1 177 ? -32.096 9.916 12.051 1.00 53.75 177 GLU A C 1
ATOM 1296 O O . GLU A 1 177 ? -32.171 11.060 11.613 1.00 53.75 177 GLU A O 1
ATOM 1301 N N . GLN A 1 178 ? -32.853 9.472 13.060 1.00 49.81 178 GLN A N 1
ATOM 1302 C CA . GLN A 1 178 ? -33.467 10.318 14.085 1.00 49.81 178 GLN A CA 1
ATOM 1303 C C . GLN A 1 178 ? -34.140 9.456 15.160 1.00 49.81 178 GLN A C 1
ATOM 1305 O O . GLN A 1 178 ? -35.209 8.898 14.924 1.00 49.81 178 GLN A O 1
ATOM 1310 N N . ALA A 1 179 ? -33.519 9.384 16.345 1.00 47.88 179 ALA A N 1
ATOM 1311 C CA . ALA A 1 179 ? -34.142 9.803 17.611 1.00 47.88 179 ALA A CA 1
ATOM 1312 C C . ALA A 1 179 ? -33.311 9.374 18.837 1.00 47.88 179 ALA A C 1
ATOM 1314 O O . ALA A 1 179 ? -33.686 8.431 19.517 1.00 47.88 179 ALA A O 1
ATOM 1315 N N . VAL A 1 180 ? -32.248 10.111 19.181 1.00 46.31 180 VAL A N 1
ATOM 1316 C CA . VAL A 1 180 ? -31.971 10.481 20.584 1.00 46.31 180 VAL A CA 1
ATOM 1317 C C . VAL A 1 180 ? -31.237 11.820 20.570 1.00 46.31 180 VAL A C 1
ATOM 1319 O O . VAL A 1 180 ? -30.131 11.901 20.054 1.00 46.31 180 VAL A O 1
ATOM 1322 N N . MET A 1 181 ? -31.889 12.857 21.098 1.00 36.66 181 MET A N 1
ATOM 1323 C CA . MET A 1 181 ? -31.345 13.991 21.868 1.00 36.66 181 MET A CA 1
ATOM 1324 C C . MET A 1 181 ? -32.252 15.214 21.684 1.00 36.66 181 MET A C 1
ATOM 1326 O O . MET A 1 181 ? -32.020 16.082 20.848 1.00 36.66 181 MET A O 1
ATOM 1330 N N . GLN A 1 182 ? -33.284 15.287 22.523 1.00 46.62 182 GLN A N 1
ATOM 1331 C CA . GLN A 1 182 ? -33.761 16.558 23.062 1.00 46.62 182 GLN A CA 1
ATOM 1332 C C . GLN A 1 182 ? -33.320 16.609 24.534 1.00 46.62 182 GLN A C 1
ATOM 1334 O O . GLN A 1 182 ? -33.556 15.631 25.245 1.00 46.62 182 GLN A O 1
ATOM 1339 N N . PRO A 1 183 ? -32.680 17.686 25.018 1.00 52.25 183 PRO A N 1
ATOM 1340 C CA . PRO A 1 183 ? -32.567 17.936 26.445 1.00 52.25 183 PRO A CA 1
ATOM 1341 C C . PRO A 1 183 ? -33.783 18.747 26.909 1.00 52.25 183 PRO A C 1
ATOM 1343 O O . PRO A 1 183 ? -33.920 19.925 26.576 1.00 52.25 183 PRO A O 1
ATOM 1346 N N . GLU A 1 184 ? -34.664 18.114 27.683 1.00 48.19 184 GLU A N 1
ATOM 1347 C CA . GLU A 1 184 ? -35.715 18.819 28.417 1.00 48.19 184 GLU A CA 1
ATOM 1348 C C . GLU A 1 184 ? -35.134 19.454 29.685 1.00 48.19 184 GLU A C 1
ATOM 1350 O O . GLU A 1 184 ? -34.320 18.873 30.408 1.00 48.19 184 GLU A O 1
ATOM 1355 N N . ALA A 1 185 ? -35.546 20.694 29.922 1.00 42.03 185 ALA A N 1
ATOM 1356 C CA . ALA A 1 185 ? -35.146 21.512 31.045 1.00 42.03 185 ALA A CA 1
ATOM 1357 C C . ALA A 1 185 ? -35.836 21.080 32.350 1.00 42.03 185 ALA A C 1
ATOM 1359 O O . ALA A 1 185 ? -37.046 20.904 32.394 1.00 42.03 185 ALA A O 1
ATOM 1360 N N . GLY A 1 186 ? -35.049 21.051 33.429 1.00 43.66 186 GLY A N 1
ATOM 1361 C CA . GLY A 1 186 ? -35.439 21.524 34.759 1.00 43.66 186 GLY A CA 1
ATOM 1362 C C . GLY A 1 186 ? -36.522 20.761 35.522 1.00 43.66 186 GLY A C 1
ATOM 1363 O O . GLY A 1 186 ? -37.686 21.129 35.459 1.00 43.66 186 GLY A O 1
ATOM 1364 N N . VAL A 1 187 ? -36.101 19.877 36.431 1.00 42.88 187 VAL A N 1
ATOM 1365 C CA . VAL A 1 187 ? -36.778 19.692 37.725 1.00 42.88 187 VAL A CA 1
ATOM 1366 C C . VAL A 1 187 ? -35.715 19.529 38.807 1.00 42.88 187 VAL A C 1
ATOM 1368 O O . VAL A 1 187 ? -34.971 18.553 38.852 1.00 42.88 187 VAL A O 1
ATOM 1371 N N . THR A 1 188 ? -35.624 20.531 39.676 1.00 46.84 188 THR A N 1
ATOM 1372 C CA . THR A 1 188 ? -34.984 20.419 40.983 1.00 46.84 188 THR A CA 1
ATOM 1373 C C . THR A 1 188 ? -35.923 19.658 41.904 1.00 46.84 188 THR A C 1
ATOM 1375 O O . THR A 1 188 ? -37.003 20.172 42.170 1.00 46.84 188 THR A O 1
ATOM 1378 N N . GLU A 1 189 ? -35.506 18.531 42.473 1.00 44.19 189 GLU A N 1
ATOM 1379 C CA . GLU A 1 189 ? -36.044 18.110 43.765 1.00 44.19 189 GLU A CA 1
ATOM 1380 C C . GLU A 1 189 ? -35.030 17.280 44.555 1.00 44.19 189 GLU A C 1
ATOM 1382 O O . GLU A 1 189 ? -34.435 16.316 44.080 1.00 44.19 189 GLU A O 1
ATOM 1387 N N . LYS A 1 190 ? -34.809 17.745 45.786 1.00 46.81 190 LYS A N 1
ATOM 1388 C CA . LYS A 1 190 ? -34.074 17.077 46.854 1.00 46.81 190 LYS A CA 1
ATOM 1389 C C . LYS A 1 190 ? -34.783 15.771 47.195 1.00 46.81 190 LYS A C 1
ATOM 1391 O O . LYS A 1 190 ? -35.909 15.845 47.664 1.00 46.81 190 LYS A O 1
ATOM 1396 N N . PHE A 1 191 ? -34.088 14.640 47.150 1.00 44.94 191 PHE A N 1
ATOM 1397 C CA . PHE A 1 191 ? -34.359 13.559 48.093 1.00 44.94 191 PHE A CA 1
ATOM 1398 C C . PHE A 1 191 ? -33.054 12.948 48.588 1.00 44.94 191 PHE A C 1
ATOM 1400 O O . PHE A 1 191 ? -32.154 12.609 47.826 1.00 44.94 191 PHE A O 1
ATOM 1407 N N . ALA A 1 192 ? -32.966 12.932 49.912 1.00 47.31 192 ALA A N 1
ATOM 1408 C CA . ALA A 1 192 ? -31.901 12.362 50.698 1.00 47.31 192 ALA A CA 1
ATOM 1409 C C . ALA A 1 192 ? -32.014 10.835 50.758 1.00 47.31 192 ALA A C 1
ATOM 1411 O O . ALA A 1 192 ? -33.101 10.280 50.626 1.00 47.31 192 ALA A O 1
ATOM 1412 N N . ASP A 1 193 ? -30.868 10.239 51.080 1.00 46.66 193 ASP A N 1
ATOM 1413 C CA . ASP A 1 193 ? -30.702 8.972 51.786 1.00 46.66 193 ASP A CA 1
ATOM 1414 C C . ASP A 1 193 ? -31.273 7.709 51.126 1.00 46.66 193 ASP A C 1
ATOM 1416 O O . ASP A 1 193 ? -32.456 7.388 51.241 1.00 46.66 193 ASP A O 1
ATOM 1420 N N . GLN A 1 194 ? -30.368 6.907 50.555 1.00 48.12 194 GLN A N 1
ATOM 1421 C CA . GLN A 1 194 ? -30.194 5.540 51.046 1.00 48.12 194 GLN A CA 1
ATOM 1422 C C . GLN A 1 194 ? -28.887 4.903 50.561 1.00 48.12 194 GLN A C 1
ATOM 1424 O O . GLN A 1 194 ? -28.653 4.647 49.384 1.00 48.12 194 GLN A O 1
ATOM 1429 N N . THR A 1 195 ? -28.046 4.660 51.557 1.00 49.03 195 THR A N 1
ATOM 1430 C CA . THR A 1 195 ? -27.079 3.578 51.731 1.00 49.03 195 THR A CA 1
ATOM 1431 C C . THR A 1 195 ? -27.197 2.414 50.737 1.00 49.03 195 THR A C 1
ATOM 1433 O O . THR A 1 195 ? -28.170 1.664 50.736 1.00 49.03 195 THR A O 1
ATOM 1436 N N . THR A 1 196 ? -26.136 2.162 49.970 1.00 45.38 196 THR A N 1
ATOM 1437 C CA . THR A 1 196 ? -25.841 0.823 49.437 1.00 45.38 196 THR A CA 1
ATOM 1438 C C . THR A 1 196 ? -24.343 0.569 49.569 1.00 45.38 196 THR A C 1
ATOM 1440 O O . THR A 1 196 ? -23.535 0.859 48.694 1.00 45.38 196 THR A O 1
ATOM 1443 N N . THR A 1 197 ? -23.967 0.065 50.740 1.00 50.22 197 THR A N 1
ATOM 1444 C CA . THR A 1 197 ? -22.666 -0.537 51.031 1.00 50.22 197 THR A CA 1
ATOM 1445 C C . THR A 1 197 ? -22.516 -1.826 50.231 1.00 50.22 197 THR A C 1
ATOM 1447 O O . THR A 1 197 ? -23.273 -2.766 50.468 1.00 50.22 197 THR A O 1
ATOM 1450 N N . GLY A 1 198 ? -21.534 -1.895 49.324 1.00 49.41 198 GLY A N 1
ATOM 1451 C CA . GLY A 1 198 ? -21.169 -3.181 48.725 1.00 49.41 198 GLY A CA 1
ATOM 1452 C C . GLY A 1 198 ? -20.401 -3.219 47.404 1.00 49.41 198 GLY A C 1
ATOM 1453 O O . GLY A 1 198 ? -20.353 -4.300 46.842 1.00 49.41 198 GLY A O 1
ATOM 1454 N N . GLN A 1 199 ? -19.803 -2.138 46.882 1.00 45.38 199 GLN A N 1
ATOM 1455 C CA . GLN A 1 199 ? -18.953 -2.219 45.667 1.00 45.38 199 GLN A CA 1
ATOM 1456 C C . GLN A 1 199 ? -17.754 -1.238 45.647 1.00 45.38 199 GLN A C 1
ATOM 1458 O O . GLN A 1 199 ? -17.194 -0.925 44.601 1.00 45.38 199 GLN A O 1
ATOM 1463 N N . GLU A 1 200 ? -17.297 -0.773 46.813 1.00 48.91 200 GLU A N 1
ATOM 1464 C CA . GLU A 1 200 ? -16.344 0.347 46.930 1.00 48.91 200 GLU A CA 1
ATOM 1465 C C . GLU A 1 200 ? -14.858 -0.057 47.074 1.00 48.91 200 GLU A C 1
ATOM 1467 O O . GLU A 1 200 ? -14.079 0.648 47.707 1.00 48.91 200 GLU A O 1
ATOM 1472 N N . THR A 1 201 ? -14.411 -1.186 46.506 1.00 52.41 201 THR A N 1
ATOM 1473 C CA . THR A 1 201 ? -12.977 -1.572 46.591 1.00 52.41 201 THR A CA 1
ATOM 1474 C C . THR A 1 201 ? -12.224 -1.694 45.266 1.00 52.41 201 THR A C 1
ATOM 1476 O O . THR A 1 201 ? -10.999 -1.828 45.296 1.00 52.41 201 THR A O 1
ATOM 1479 N N . GLU A 1 202 ? -12.875 -1.523 44.108 1.00 51.75 202 GLU A N 1
ATOM 1480 C CA . GLU A 1 202 ? -12.161 -1.468 42.815 1.00 51.75 202 GLU A CA 1
ATOM 1481 C C . GLU A 1 202 ? -12.033 -0.065 42.201 1.00 51.75 202 GLU A C 1
ATOM 1483 O O . GLU A 1 202 ? -11.047 0.204 41.516 1.00 51.75 202 GLU A O 1
ATOM 1488 N N . ILE A 1 203 ? -12.923 0.882 42.517 1.00 52.09 203 ILE A N 1
ATOM 1489 C CA . ILE A 1 203 ? -12.907 2.228 41.900 1.00 52.09 203 ILE A CA 1
ATOM 1490 C C . ILE A 1 203 ? -11.864 3.167 42.554 1.00 52.09 203 ILE A C 1
ATOM 1492 O O . ILE A 1 203 ? -11.455 4.176 41.985 1.00 52.09 203 ILE A O 1
ATOM 1496 N N . LEU A 1 204 ? -11.327 2.812 43.726 1.00 51.06 204 LEU A N 1
ATOM 1497 C CA . LEU A 1 204 ? -10.260 3.582 44.387 1.00 51.06 204 LEU A CA 1
ATOM 1498 C C . LEU A 1 204 ? -8.846 3.278 43.857 1.00 51.06 204 LEU A C 1
ATOM 1500 O O . LEU A 1 204 ? -7.917 4.028 44.152 1.00 51.06 204 LEU A O 1
ATOM 1504 N N . LYS A 1 205 ? -8.658 2.228 43.043 1.00 50.78 205 LYS A N 1
ATOM 1505 C CA . LYS A 1 205 ? -7.338 1.904 42.464 1.00 50.78 205 LYS A CA 1
ATOM 1506 C C . LYS A 1 205 ? -7.060 2.600 41.130 1.00 50.78 205 LYS A C 1
ATOM 1508 O O . LYS A 1 205 ? -5.893 2.755 40.774 1.00 50.78 205 LYS A O 1
ATOM 1513 N N . THR A 1 206 ? -8.082 3.055 40.409 1.00 50.66 206 THR A N 1
ATOM 1514 C CA . THR A 1 206 ? -7.908 3.736 39.114 1.00 50.66 206 THR A CA 1
ATOM 1515 C C . THR A 1 206 ? -7.479 5.198 39.271 1.00 50.66 206 THR A C 1
ATOM 1517 O O . THR A 1 206 ? -6.656 5.669 38.491 1.00 50.66 206 THR A O 1
ATOM 1520 N N . ASN A 1 207 ? -7.895 5.876 40.346 1.00 51.59 207 ASN A N 1
ATOM 1521 C CA . ASN A 1 207 ? -7.547 7.284 40.599 1.00 51.59 207 ASN A CA 1
ATOM 1522 C C . ASN A 1 207 ? -6.108 7.508 41.118 1.00 51.59 207 ASN A C 1
ATOM 1524 O O . ASN A 1 207 ? -5.590 8.621 41.067 1.00 51.59 207 ASN A O 1
ATOM 1528 N N . ALA A 1 208 ? -5.422 6.465 41.601 1.00 54.66 208 ALA A N 1
ATOM 1529 C CA . ALA A 1 208 ? -4.042 6.588 42.085 1.00 54.66 208 ALA A CA 1
ATOM 1530 C C . ALA A 1 208 ? -3.004 6.647 40.945 1.00 54.66 208 ALA A C 1
ATOM 1532 O O . ALA A 1 208 ? -1.919 7.199 41.123 1.00 54.66 208 ALA A O 1
ATOM 1533 N N . LYS A 1 209 ? -3.334 6.110 39.761 1.00 53.53 209 LYS A N 1
ATOM 1534 C CA . LYS A 1 209 ? -2.408 6.033 38.617 1.00 53.53 209 LYS A CA 1
ATOM 1535 C C . LYS A 1 209 ? -2.326 7.339 37.813 1.00 53.53 209 LYS A C 1
ATOM 1537 O O . LYS A 1 209 ? -1.277 7.651 37.248 1.00 53.53 209 LYS A O 1
ATOM 1542 N N . GLU A 1 210 ? -3.389 8.142 37.803 1.00 57.09 210 GLU A N 1
ATOM 1543 C CA . GLU A 1 210 ? -3.378 9.459 37.145 1.00 57.09 210 GLU A CA 1
ATOM 1544 C C . GLU A 1 210 ? -2.509 10.481 37.896 1.00 57.09 210 GLU A C 1
ATOM 1546 O O . GLU A 1 210 ? -1.809 11.281 37.269 1.00 57.09 210 GLU A O 1
ATOM 1551 N N . ALA A 1 211 ? -2.444 10.398 39.229 1.00 57.50 211 ALA A N 1
ATOM 1552 C CA . ALA A 1 211 ? -1.640 11.311 40.043 1.00 57.50 211 ALA A CA 1
ATOM 1553 C C . ALA A 1 211 ? -0.119 11.156 39.822 1.00 57.50 211 ALA A C 1
ATOM 1555 O O . ALA A 1 211 ? 0.623 12.141 39.883 1.00 57.50 211 ALA A O 1
ATOM 1556 N N . GLU A 1 212 ? 0.371 9.949 39.520 1.00 60.78 212 GLU A N 1
ATOM 1557 C CA . GLU A 1 212 ? 1.799 9.733 39.231 1.00 60.78 212 GLU A CA 1
ATOM 1558 C C . GLU A 1 212 ? 2.197 10.211 37.830 1.00 60.78 212 GLU A C 1
ATOM 1560 O O . GLU A 1 212 ? 3.305 10.723 37.635 1.00 60.78 212 GLU A O 1
ATOM 1565 N N . THR A 1 213 ? 1.274 10.134 36.870 1.00 67.31 213 THR A N 1
ATOM 1566 C CA . THR A 1 213 ? 1.516 10.562 35.485 1.00 67.31 213 THR A CA 1
ATOM 1567 C C . THR A 1 213 ? 1.694 12.084 35.404 1.00 67.31 213 THR A C 1
ATOM 1569 O O . THR A 1 213 ? 2.592 12.577 34.717 1.00 67.31 213 THR A O 1
ATOM 1572 N N . HIS A 1 214 ? 0.928 12.840 36.196 1.00 69.25 214 HIS A N 1
ATOM 1573 C CA . HIS A 1 214 ? 1.023 14.301 36.241 1.00 69.25 214 HIS A CA 1
ATOM 1574 C C . HIS A 1 214 ? 2.342 14.799 36.864 1.00 69.25 214 HIS A C 1
ATOM 1576 O O . HIS A 1 214 ? 2.896 15.821 36.451 1.00 69.25 214 HIS A O 1
ATOM 1582 N N . ARG A 1 215 ? 2.899 14.049 37.827 1.00 76.75 215 ARG A N 1
ATOM 1583 C CA . ARG A 1 215 ? 4.175 14.391 38.472 1.00 76.75 215 ARG A CA 1
ATOM 1584 C C . ARG A 1 215 ? 5.359 14.212 37.519 1.00 76.75 215 ARG A C 1
ATOM 1586 O O . ARG A 1 215 ? 6.253 15.053 37.503 1.00 76.75 215 ARG A O 1
ATOM 1593 N N . ASN A 1 216 ? 5.340 13.176 36.679 1.00 78.06 216 ASN A N 1
ATOM 1594 C CA . ASN A 1 216 ? 6.385 12.953 35.674 1.00 78.06 216 ASN A CA 1
ATOM 1595 C C . ASN A 1 216 ? 6.347 13.986 34.535 1.00 78.06 216 ASN A C 1
ATOM 1597 O O . ASN A 1 216 ? 7.398 14.399 34.046 1.00 78.06 216 ASN A O 1
ATOM 1601 N N . TRP A 1 217 ? 5.157 14.455 34.150 1.00 86.94 217 TRP A N 1
ATOM 1602 C CA . TRP A 1 217 ? 5.016 15.509 33.142 1.00 86.94 217 TRP A CA 1
ATOM 1603 C C . TRP A 1 217 ? 5.622 16.842 33.609 1.00 86.94 217 TRP A C 1
ATOM 1605 O O . TRP A 1 217 ? 6.348 17.491 32.857 1.00 86.94 217 TRP A O 1
ATOM 1615 N N . LEU A 1 218 ? 5.426 17.204 34.882 1.00 88.38 218 LEU A N 1
ATOM 1616 C CA . LEU A 1 218 ? 6.031 18.396 35.493 1.00 88.38 218 LEU A CA 1
ATOM 1617 C C . LEU A 1 218 ? 7.570 18.364 35.476 1.00 88.38 218 LEU A C 1
ATOM 1619 O O . LEU A 1 218 ? 8.193 19.386 35.184 1.00 88.38 218 LEU A O 1
ATOM 1623 N N . TYR A 1 219 ? 8.194 17.204 35.711 1.00 90.56 219 TYR A N 1
ATOM 1624 C CA . TYR A 1 219 ? 9.657 17.069 35.654 1.00 90.56 219 TYR A CA 1
ATOM 1625 C C . TYR A 1 219 ? 10.243 17.214 34.243 1.00 90.56 219 TYR A C 1
ATOM 1627 O O . TYR A 1 219 ? 11.415 17.564 34.124 1.00 90.56 219 TYR A O 1
ATOM 1635 N N . LEU A 1 220 ? 9.457 16.989 33.186 1.00 88.62 220 LEU A N 1
ATOM 1636 C CA . LEU A 1 220 ? 9.889 17.188 31.797 1.00 88.62 220 LEU A CA 1
ATOM 1637 C C . LEU A 1 220 ? 9.548 18.586 31.267 1.00 88.62 220 LEU A C 1
ATOM 1639 O O . LEU A 1 220 ? 10.341 19.178 30.536 1.00 88.62 220 LEU A O 1
ATOM 1643 N N . ALA A 1 221 ? 8.404 19.146 31.662 1.00 91.75 221 ALA A N 1
ATOM 1644 C CA . ALA A 1 221 ? 7.954 20.455 31.195 1.00 91.75 221 ALA A CA 1
ATOM 1645 C C . ALA A 1 221 ? 8.842 21.604 31.707 1.00 91.75 221 ALA A C 1
ATOM 1647 O O . ALA A 1 221 ? 9.171 22.518 30.951 1.00 91.75 221 ALA A O 1
ATOM 1648 N N . VAL A 1 222 ? 9.278 21.548 32.971 1.00 95.06 222 VAL A N 1
ATOM 1649 C CA . VAL A 1 222 ? 10.115 22.593 33.586 1.00 95.06 222 VAL A CA 1
ATOM 1650 C C . VAL A 1 222 ? 11.487 22.752 32.905 1.00 95.06 222 VAL A C 1
ATOM 1652 O O . VAL A 1 222 ? 11.807 23.876 32.511 1.00 95.06 222 VAL A O 1
ATOM 1655 N N . PRO A 1 223 ? 12.310 21.702 32.702 1.00 94.19 223 PRO A N 1
ATOM 1656 C CA . PRO A 1 223 ? 13.600 21.861 32.029 1.00 94.19 223 PRO A CA 1
ATOM 1657 C C . PRO A 1 223 ? 13.450 22.274 30.560 1.00 94.19 223 PRO A C 1
ATOM 1659 O O . PRO A 1 223 ? 14.258 23.064 30.072 1.00 94.19 223 PRO A O 1
ATOM 1662 N N . LEU A 1 224 ? 12.401 21.814 29.866 1.00 95.19 224 LEU A N 1
ATOM 1663 C CA . LEU A 1 224 ? 12.119 22.234 28.491 1.00 95.19 224 LEU A CA 1
ATOM 1664 C C . LEU A 1 224 ? 11.816 23.739 28.418 1.00 95.19 224 LEU A C 1
ATOM 1666 O O . LEU A 1 224 ? 12.372 24.442 27.575 1.00 95.19 224 LEU A O 1
ATOM 1670 N N . ALA A 1 225 ? 10.993 24.251 29.338 1.00 96.06 225 ALA A N 1
ATOM 1671 C CA . ALA A 1 225 ? 10.690 25.677 29.421 1.00 96.06 225 ALA A CA 1
ATOM 1672 C C . ALA A 1 225 ? 11.951 26.515 29.697 1.00 96.06 225 ALA A C 1
ATOM 1674 O O . ALA A 1 225 ? 12.154 27.547 29.056 1.00 96.06 225 ALA A O 1
ATOM 1675 N N . VAL A 1 226 ? 12.841 26.049 30.584 1.00 96.94 226 VAL A N 1
ATOM 1676 C CA . VAL A 1 226 ? 14.131 26.711 30.850 1.00 96.94 226 VAL A CA 1
ATOM 1677 C C . VAL A 1 226 ? 15.010 26.735 29.595 1.00 96.94 226 VAL A C 1
ATOM 1679 O O . VAL A 1 226 ? 15.566 27.783 29.265 1.00 96.94 226 VAL A O 1
ATOM 1682 N N . LEU A 1 227 ? 15.093 25.630 28.846 1.00 96.50 227 LEU A N 1
ATOM 1683 C CA . LEU A 1 227 ? 15.849 25.575 27.589 1.00 96.50 227 LEU A CA 1
ATOM 1684 C C . LEU A 1 227 ? 15.292 26.529 26.526 1.00 96.50 227 LEU A C 1
ATOM 1686 O O . LEU A 1 227 ? 16.072 27.202 25.852 1.00 96.50 227 LEU A O 1
ATOM 1690 N N . CYS A 1 228 ? 13.967 26.647 26.403 1.00 95.81 228 CYS A N 1
ATOM 1691 C CA . CYS A 1 228 ? 13.346 27.611 25.493 1.00 95.81 228 CYS A CA 1
ATOM 1692 C C . CYS A 1 228 ? 13.705 29.057 25.859 1.00 95.81 228 CYS A C 1
ATOM 1694 O O . CYS A 1 228 ? 14.055 29.836 24.974 1.00 95.81 228 CYS A O 1
ATOM 1696 N N . VAL A 1 229 ? 13.680 29.415 27.146 1.00 96.88 229 VAL A N 1
ATOM 1697 C CA . VAL A 1 229 ? 14.062 30.764 27.596 1.00 96.88 229 VAL A CA 1
ATOM 1698 C C . VAL A 1 229 ? 15.541 31.045 27.311 1.00 96.88 229 VAL A C 1
ATOM 1700 O O . VAL A 1 229 ? 15.866 32.133 26.837 1.00 96.88 229 VAL A O 1
ATOM 1703 N N . VAL A 1 230 ? 16.433 30.069 27.516 1.00 96.94 230 VAL A N 1
ATOM 1704 C CA . VAL A 1 230 ? 17.863 30.204 27.181 1.00 96.94 230 VAL A CA 1
ATOM 1705 C C . VAL A 1 230 ? 18.068 30.361 25.674 1.00 96.94 230 VAL A C 1
ATOM 1707 O O . VAL A 1 230 ? 18.795 31.258 25.257 1.00 96.94 230 VAL A O 1
ATOM 1710 N N . ALA A 1 231 ? 17.410 29.548 24.845 1.00 94.56 231 ALA A N 1
ATOM 1711 C CA . ALA A 1 231 ? 17.507 29.646 23.389 1.00 94.56 231 ALA A CA 1
ATOM 1712 C C . ALA A 1 231 ? 17.011 31.003 22.870 1.00 94.56 231 ALA A C 1
ATOM 1714 O O . ALA A 1 231 ? 17.657 31.609 22.014 1.00 94.56 231 ALA A O 1
ATOM 1715 N N . ILE A 1 232 ? 15.909 31.513 23.428 1.00 94.75 232 ILE A N 1
ATOM 1716 C CA . ILE A 1 232 ? 15.411 32.857 23.129 1.00 94.75 232 ILE A CA 1
ATOM 1717 C C . ILE A 1 232 ? 16.456 33.894 23.558 1.00 94.75 232 ILE A C 1
ATOM 1719 O O . ILE A 1 232 ? 16.849 34.720 22.742 1.00 94.75 232 ILE A O 1
ATOM 1723 N N . ALA A 1 233 ? 16.981 33.831 24.784 1.00 95.44 233 ALA A N 1
ATOM 1724 C CA . ALA A 1 233 ? 18.005 34.768 25.250 1.00 95.44 233 ALA A CA 1
ATOM 1725 C C . ALA A 1 233 ? 19.261 34.762 24.359 1.00 95.44 233 ALA A C 1
ATOM 1727 O O . ALA A 1 233 ? 19.760 35.827 24.010 1.00 95.44 233 ALA A O 1
ATOM 1728 N N . VAL A 1 234 ? 19.732 33.589 23.923 1.00 94.88 234 VAL A N 1
ATOM 1729 C CA . VAL A 1 234 ? 20.849 33.454 22.972 1.00 94.88 234 VAL A CA 1
ATOM 1730 C C . VAL A 1 234 ? 20.497 34.080 21.624 1.00 94.88 234 VAL A C 1
ATOM 1732 O O . VAL A 1 234 ? 21.304 34.823 21.075 1.00 94.88 234 VAL A O 1
ATOM 1735 N N . TYR A 1 235 ? 19.288 33.849 21.111 1.00 90.88 235 TYR A N 1
ATOM 1736 C CA . TYR A 1 235 ? 18.828 34.453 19.860 1.00 90.88 235 TYR A CA 1
ATOM 1737 C C . TYR A 1 235 ? 18.815 35.990 19.913 1.00 90.88 235 TYR A C 1
ATOM 1739 O O . TYR A 1 235 ? 19.147 36.640 18.925 1.00 90.88 235 TYR A O 1
ATOM 1747 N N . TRP A 1 236 ? 18.473 36.579 21.063 1.00 93.19 236 TRP A N 1
ATOM 1748 C CA . TRP A 1 236 ? 18.504 38.034 21.255 1.00 93.19 236 TRP A CA 1
ATOM 1749 C C . TRP A 1 236 ? 19.909 38.582 21.550 1.00 93.19 236 TRP A C 1
ATOM 1751 O O . TRP A 1 236 ? 20.212 39.706 21.156 1.00 93.19 236 TRP A O 1
ATOM 1761 N N . LEU A 1 237 ? 20.773 37.812 22.222 1.00 92.31 237 LEU A N 1
ATOM 1762 C CA . LEU A 1 237 ? 22.141 38.223 22.569 1.00 92.31 237 LEU A CA 1
ATOM 1763 C C . LEU A 1 237 ? 23.140 38.068 21.418 1.00 92.31 237 LEU A C 1
ATOM 1765 O O . LEU A 1 237 ? 24.156 38.760 21.408 1.00 92.31 237 LEU A O 1
ATOM 1769 N N . PHE A 1 238 ? 22.858 37.198 20.450 1.00 85.38 238 PHE A N 1
ATOM 1770 C CA . PHE A 1 238 ? 23.621 37.077 19.212 1.00 85.38 238 PHE A CA 1
ATOM 1771 C C . PHE A 1 238 ? 22.836 37.747 18.081 1.00 85.38 238 PHE A C 1
ATOM 1773 O O . PHE A 1 238 ? 22.100 37.061 17.364 1.00 85.38 238 PHE A O 1
ATOM 1780 N N . PRO A 1 239 ? 22.954 39.080 17.901 1.00 73.44 239 PRO A N 1
ATOM 1781 C CA . PRO A 1 239 ? 22.366 39.744 16.750 1.00 73.44 239 PRO A CA 1
ATOM 1782 C C . PRO A 1 239 ? 22.881 39.038 15.501 1.00 73.44 239 PRO A C 1
ATOM 1784 O O . PRO A 1 239 ? 24.093 38.943 15.295 1.00 73.44 239 PRO A O 1
ATOM 1787 N N . ARG A 1 240 ? 21.948 38.491 14.709 1.00 68.50 240 ARG A N 1
ATOM 1788 C CA . ARG A 1 240 ? 22.239 37.866 13.418 1.00 68.50 240 ARG A CA 1
ATOM 1789 C C . ARG A 1 240 ? 23.184 38.795 12.672 1.00 68.50 240 ARG A C 1
ATOM 1791 O O . ARG A 1 240 ? 22.775 39.885 12.275 1.00 68.50 240 ARG A O 1
ATOM 1798 N N . THR A 1 241 ? 24.433 38.373 12.497 1.00 68.00 241 THR A N 1
ATOM 1799 C CA . THR A 1 241 ? 25.313 38.976 11.509 1.00 68.00 241 THR A CA 1
ATOM 1800 C C . THR A 1 241 ? 24.604 38.748 10.186 1.00 68.00 241 THR A C 1
ATOM 1802 O O . THR A 1 241 ? 24.541 37.633 9.672 1.00 68.00 241 THR A O 1
ATOM 1805 N N . SER A 1 242 ? 23.916 39.783 9.711 1.00 59.47 242 SER A N 1
ATOM 1806 C CA . SER A 1 242 ? 23.262 39.780 8.418 1.00 59.47 242 SER A CA 1
ATOM 1807 C C . SER A 1 242 ? 24.367 39.584 7.395 1.00 59.47 242 SER A C 1
ATOM 1809 O O . SER A 1 242 ? 25.093 40.520 7.067 1.00 59.47 242 SER A O 1
ATOM 1811 N N . VAL A 1 243 ? 24.550 38.337 6.967 1.00 61.00 243 VAL A N 1
ATOM 1812 C CA . VAL A 1 243 ? 25.348 38.013 5.795 1.00 61.00 243 VAL A CA 1
ATOM 1813 C C . VAL A 1 243 ? 24.612 38.674 4.649 1.00 61.00 243 VAL A C 1
ATOM 1815 O O . VAL A 1 243 ? 23.537 38.230 4.259 1.00 61.00 243 VAL A O 1
ATOM 1818 N N . ASP A 1 244 ? 25.150 39.807 4.219 1.00 57.00 244 ASP A N 1
ATOM 1819 C CA . ASP A 1 244 ? 24.646 40.601 3.116 1.00 57.00 244 ASP A CA 1
ATOM 1820 C C . ASP A 1 244 ? 24.685 39.709 1.860 1.00 57.00 244 ASP A C 1
ATOM 1822 O O . ASP A 1 244 ? 25.775 39.384 1.376 1.00 57.00 244 ASP A O 1
ATOM 1826 N N . PRO A 1 245 ? 23.535 39.238 1.336 1.00 59.72 245 PRO A N 1
ATOM 1827 C CA . PRO A 1 245 ? 23.511 38.313 0.201 1.00 59.72 245 PRO A CA 1
ATOM 1828 C C . PRO A 1 245 ? 23.939 38.996 -1.109 1.00 59.72 245 PRO A C 1
ATOM 1830 O O . PRO A 1 245 ? 23.964 38.369 -2.166 1.00 59.72 245 PRO A O 1
ATOM 1833 N N . THR A 1 246 ? 24.287 40.282 -1.044 1.00 55.75 246 THR A N 1
ATOM 1834 C CA . THR A 1 246 ? 24.695 41.116 -2.173 1.00 55.75 246 THR A CA 1
ATOM 1835 C C . THR A 1 246 ? 26.210 41.164 -2.389 1.00 55.75 246 THR A C 1
ATOM 1837 O O . THR A 1 246 ? 26.670 41.803 -3.339 1.00 55.75 246 THR A O 1
ATOM 1840 N N . ALA A 1 247 ? 27.007 40.478 -1.561 1.00 53.66 247 ALA A N 1
ATOM 1841 C CA . ALA A 1 247 ? 28.449 40.365 -1.766 1.00 53.66 247 ALA A CA 1
ATOM 1842 C C . ALA A 1 247 ? 28.755 39.461 -2.975 1.00 53.66 247 ALA A C 1
ATOM 1844 O O . ALA A 1 247 ? 28.909 38.245 -2.876 1.00 53.66 247 ALA A O 1
ATOM 1845 N N . LYS A 1 248 ? 28.817 40.101 -4.144 1.00 60.06 248 LYS A N 1
ATOM 1846 C CA . LYS A 1 248 ? 29.273 39.548 -5.421 1.00 60.06 248 LYS A CA 1
ATOM 1847 C C . LYS A 1 248 ? 30.625 38.837 -5.210 1.00 60.06 248 LYS A C 1
ATOM 1849 O O . LYS A 1 248 ? 31.528 39.465 -4.653 1.00 60.06 248 LYS A O 1
ATOM 1854 N N . PRO A 1 249 ? 30.785 37.566 -5.624 1.00 53.22 249 PRO A N 1
ATOM 1855 C CA . PRO A 1 249 ? 32.029 36.836 -5.413 1.00 53.22 249 PRO A CA 1
ATOM 1856 C C . PRO A 1 249 ? 33.174 37.564 -6.123 1.00 53.22 249 PRO A C 1
ATOM 1858 O O . PRO A 1 249 ? 33.107 37.835 -7.324 1.00 53.22 249 PRO A O 1
ATOM 1861 N N . LEU A 1 250 ? 34.200 37.928 -5.353 1.00 52.53 250 LEU A N 1
ATOM 1862 C CA . LEU A 1 250 ? 35.446 38.468 -5.885 1.00 52.53 250 LEU A CA 1
ATOM 1863 C C . LEU A 1 250 ? 36.106 37.395 -6.766 1.00 52.53 250 LEU A C 1
ATOM 1865 O O . LEU A 1 250 ? 36.188 36.241 -6.340 1.00 52.53 250 LEU A O 1
ATOM 1869 N N . PRO A 1 251 ? 36.556 37.748 -7.982 1.00 56.81 251 PRO A N 1
ATOM 1870 C CA . PRO A 1 251 ? 37.189 36.802 -8.882 1.00 56.81 251 PRO A CA 1
ATOM 1871 C C . PRO A 1 251 ? 38.534 36.337 -8.325 1.00 56.81 251 PRO A C 1
ATOM 1873 O O . PRO A 1 251 ? 39.325 37.112 -7.784 1.00 56.81 251 PRO A O 1
ATOM 1876 N N . GLU A 1 252 ? 38.754 35.039 -8.479 1.00 48.16 252 GLU A N 1
ATOM 1877 C CA . GLU A 1 252 ? 39.933 34.307 -8.056 1.00 48.16 252 GLU A CA 1
ATOM 1878 C C . GLU A 1 252 ? 41.205 34.875 -8.705 1.00 48.16 252 GLU A C 1
ATOM 1880 O O . GLU A 1 252 ? 41.269 35.157 -9.905 1.00 48.16 252 GLU A O 1
ATOM 1885 N N . SER A 1 253 ? 42.209 35.082 -7.856 1.00 50.59 253 SER A N 1
ATOM 1886 C CA . SER A 1 253 ? 43.497 35.701 -8.155 1.00 50.59 253 SER A CA 1
ATOM 1887 C C . SER A 1 253 ? 44.222 34.977 -9.293 1.00 50.59 253 SER A C 1
ATOM 1889 O O . SER A 1 253 ? 44.736 33.873 -9.123 1.00 50.59 253 SER A O 1
ATOM 1891 N N . THR A 1 254 ? 44.282 35.618 -10.461 1.00 46.31 254 THR A N 1
ATOM 1892 C CA . THR A 1 254 ? 45.133 35.189 -11.574 1.00 46.31 254 THR A CA 1
ATOM 1893 C C . THR A 1 254 ? 46.537 35.752 -11.366 1.00 46.31 254 THR A C 1
ATOM 1895 O O . THR A 1 254 ? 46.723 36.956 -11.186 1.00 46.31 254 THR A O 1
ATOM 1898 N N . VAL A 1 255 ? 47.522 34.856 -11.370 1.00 50.50 255 VAL A N 1
ATOM 1899 C CA . VAL A 1 255 ? 48.954 35.152 -11.263 1.00 50.50 255 VAL A CA 1
ATOM 1900 C C . VAL A 1 255 ? 49.401 36.079 -12.399 1.00 50.50 255 VAL A C 1
ATOM 1902 O O . VAL A 1 255 ? 49.061 35.884 -13.563 1.00 50.50 255 VAL A O 1
ATOM 1905 N N . ALA A 1 256 ? 50.169 37.097 -12.017 1.00 43.50 256 ALA A N 1
ATOM 1906 C CA . ALA A 1 256 ? 50.645 38.195 -12.844 1.00 43.50 256 ALA A CA 1
ATOM 1907 C C . ALA A 1 256 ? 51.617 37.781 -13.967 1.00 43.50 256 ALA A C 1
ATOM 1909 O O . ALA A 1 256 ? 52.563 37.027 -13.740 1.00 43.50 256 ALA A O 1
ATOM 1910 N N . VAL A 1 257 ? 51.453 38.410 -15.136 1.00 49.28 257 VAL A N 1
ATOM 1911 C CA . VAL A 1 257 ? 52.495 38.632 -16.156 1.00 49.28 257 VAL A CA 1
ATOM 1912 C C . VAL A 1 257 ? 52.438 40.123 -16.543 1.00 49.28 257 VAL A C 1
ATOM 1914 O O . VAL A 1 257 ? 51.333 40.654 -16.677 1.00 49.28 257 VAL A O 1
ATOM 1917 N N . PRO A 1 258 ? 53.574 40.844 -16.640 1.00 59.34 258 PRO A N 1
ATOM 1918 C CA . PRO A 1 258 ? 53.573 42.302 -16.566 1.00 59.34 258 PRO A CA 1
ATOM 1919 C C . PRO A 1 258 ? 53.406 43.027 -17.912 1.00 59.34 258 PRO A C 1
ATOM 1921 O O . PRO A 1 258 ? 53.989 42.649 -18.920 1.00 59.34 258 PRO A O 1
ATOM 1924 N N . ALA A 1 259 ? 52.661 44.134 -17.815 1.00 49.09 259 ALA A N 1
ATOM 1925 C CA . ALA A 1 259 ? 52.883 45.468 -18.386 1.00 49.09 259 ALA A CA 1
ATOM 1926 C C . ALA A 1 259 ? 53.195 45.629 -19.891 1.00 49.09 259 ALA A C 1
ATOM 1928 O O . ALA A 1 259 ? 54.306 45.388 -20.353 1.00 49.09 259 ALA A O 1
ATOM 1929 N N . GLY A 1 260 ? 52.233 46.233 -20.600 1.00 38.28 260 GLY A N 1
ATOM 1930 C CA . GLY A 1 260 ? 52.402 46.897 -21.895 1.00 38.28 260 GLY A CA 1
ATOM 1931 C C . GLY A 1 260 ? 51.273 47.912 -22.120 1.00 38.28 260 GLY A C 1
ATOM 1932 O O . GLY A 1 260 ? 50.104 47.563 -22.035 1.00 38.28 260 GLY A O 1
ATOM 1933 N N . GLU A 1 261 ? 51.642 49.173 -22.312 1.00 44.53 261 GLU A N 1
ATOM 1934 C CA . GLU A 1 261 ? 50.852 50.408 -22.208 1.00 44.53 261 GLU A CA 1
ATOM 1935 C C . GLU A 1 261 ? 49.762 50.642 -23.287 1.00 44.53 261 GLU A C 1
ATOM 1937 O O . GLU A 1 261 ? 49.963 50.330 -24.457 1.00 44.53 261 GLU A O 1
ATOM 1942 N N . THR A 1 262 ? 48.665 51.322 -22.900 1.00 47.31 262 THR A N 1
ATOM 1943 C CA . THR A 1 262 ? 48.058 52.566 -23.476 1.00 47.31 262 THR A CA 1
ATOM 1944 C C . THR A 1 262 ? 46.512 52.579 -23.573 1.00 47.31 262 THR A C 1
ATOM 1946 O O . THR A 1 262 ? 45.892 51.522 -23.663 1.00 47.31 262 THR A O 1
ATOM 1949 N N . PRO A 1 263 ? 45.862 53.771 -23.501 1.00 64.75 263 PRO A N 1
ATOM 1950 C CA . PRO A 1 263 ? 44.416 53.927 -23.322 1.00 64.75 263 PRO A CA 1
ATOM 1951 C C . PRO A 1 263 ? 43.673 54.243 -24.633 1.00 64.75 263 PRO A C 1
ATOM 1953 O O . PRO A 1 263 ? 44.130 55.052 -25.439 1.00 64.75 263 PRO A O 1
ATOM 1956 N N . GLY A 1 264 ? 42.476 53.679 -24.810 1.00 46.22 264 GLY A N 1
ATOM 1957 C CA . GLY A 1 264 ? 41.619 53.977 -25.960 1.00 46.22 264 GLY A CA 1
ATOM 1958 C C . GLY A 1 264 ? 40.173 53.518 -25.773 1.00 46.22 264 GLY A C 1
ATOM 1959 O O . GLY A 1 264 ? 39.881 52.335 -25.840 1.00 46.22 264 GLY A O 1
ATOM 1960 N N . THR A 1 265 ? 39.312 54.493 -25.489 1.00 50.97 265 THR A N 1
ATOM 1961 C CA . THR A 1 265 ? 37.936 54.712 -25.972 1.00 50.97 265 THR A CA 1
ATOM 1962 C C . THR A 1 265 ? 37.100 53.515 -26.482 1.00 50.97 265 THR A C 1
ATOM 1964 O O . THR A 1 265 ? 37.442 52.862 -27.460 1.00 50.97 265 THR A O 1
ATOM 1967 N N . VAL A 1 266 ? 35.928 53.349 -25.849 1.00 60.78 266 VAL A N 1
ATOM 1968 C CA . VAL A 1 266 ? 34.714 52.574 -26.233 1.00 60.78 266 VAL A CA 1
ATOM 1969 C C . VAL A 1 266 ? 34.365 52.671 -27.737 1.00 60.78 266 VAL A C 1
ATOM 1971 O O . VAL A 1 266 ? 34.627 53.732 -28.309 1.00 60.78 266 VAL A O 1
ATOM 1974 N N . PRO A 1 267 ? 33.708 51.664 -28.378 1.00 60.31 267 PRO A N 1
ATOM 1975 C CA . PRO A 1 267 ? 32.272 51.400 -28.138 1.00 60.31 267 PRO A CA 1
ATOM 1976 C C . PRO A 1 267 ? 31.750 49.945 -28.362 1.00 60.31 267 PRO A C 1
ATOM 1978 O O . PRO A 1 267 ? 32.364 49.132 -29.034 1.00 60.31 267 PRO A O 1
ATOM 1981 N N . GLU A 1 268 ? 30.571 49.674 -27.781 1.00 56.56 268 GLU A N 1
ATOM 1982 C CA . GLU A 1 268 ? 29.384 49.036 -28.402 1.00 56.56 268 GLU A CA 1
ATOM 1983 C C . GLU A 1 268 ? 29.442 47.634 -29.077 1.00 56.56 268 GLU A C 1
ATOM 1985 O O . GLU A 1 268 ? 30.165 47.388 -30.031 1.00 56.56 268 GLU A O 1
ATOM 1990 N N . SER A 1 269 ? 28.507 46.773 -28.636 1.00 56.62 269 SER A N 1
ATOM 1991 C CA . SER A 1 269 ? 27.918 45.598 -29.317 1.00 56.62 269 SER A CA 1
ATOM 1992 C C . SER A 1 269 ? 28.811 44.428 -29.756 1.00 56.62 269 SER A C 1
ATOM 1994 O O . SER A 1 269 ? 29.378 44.428 -30.842 1.00 56.62 269 SER A O 1
ATOM 1996 N N . ALA A 1 270 ? 28.732 43.316 -29.010 1.00 43.94 270 ALA A N 1
ATOM 1997 C CA . ALA A 1 270 ? 28.833 41.970 -29.583 1.00 43.94 270 ALA A CA 1
ATOM 1998 C C . ALA A 1 270 ? 28.121 40.930 -28.698 1.00 43.94 270 ALA A C 1
ATOM 2000 O O . ALA A 1 270 ? 28.496 40.686 -27.553 1.00 43.94 270 ALA A O 1
ATOM 2001 N N . VAL A 1 271 ? 27.083 40.310 -29.260 1.00 55.56 271 VAL A N 1
ATOM 2002 C CA . VAL A 1 271 ? 26.439 39.093 -28.756 1.00 55.56 271 VAL A CA 1
ATOM 2003 C C . VAL A 1 271 ? 27.456 37.955 -28.866 1.00 55.56 271 VAL A C 1
ATOM 2005 O O . VAL A 1 271 ? 27.801 37.546 -29.972 1.00 55.56 271 VAL A O 1
ATOM 2008 N N . VAL A 1 272 ? 27.956 37.458 -27.734 1.00 47.62 272 VAL A N 1
ATOM 2009 C CA . VAL A 1 272 ? 28.811 36.264 -27.690 1.00 47.62 272 VAL A CA 1
ATOM 2010 C C . VAL A 1 272 ? 27.913 35.043 -27.524 1.00 47.62 272 VAL A C 1
ATOM 2012 O O . VAL A 1 272 ? 27.254 34.873 -26.499 1.00 47.62 272 VAL A O 1
ATOM 2015 N N . ALA A 1 273 ? 27.868 34.213 -28.565 1.00 58.41 273 ALA A N 1
ATOM 2016 C CA . ALA A 1 273 ? 27.286 32.879 -28.520 1.00 58.41 273 ALA A CA 1
ATOM 2017 C C . ALA A 1 273 ? 28.015 32.013 -27.469 1.00 58.41 273 ALA A C 1
ATOM 2019 O O . ALA A 1 273 ? 29.238 32.132 -27.341 1.00 58.41 273 ALA A O 1
ATOM 2020 N N . PRO A 1 274 ? 27.313 31.140 -26.723 1.00 56.22 274 PRO A N 1
ATOM 2021 C CA . PRO A 1 274 ? 27.959 30.206 -25.811 1.00 56.22 274 PRO A CA 1
ATOM 2022 C C . PRO A 1 274 ? 28.802 29.223 -26.628 1.00 56.22 274 PRO A C 1
ATOM 2024 O O . PRO A 1 274 ? 28.273 28.390 -27.358 1.00 56.22 274 PRO A O 1
ATOM 2027 N N . GLY A 1 275 ? 30.121 29.386 -26.539 1.00 48.06 275 GLY A N 1
ATOM 2028 C CA . GLY A 1 275 ? 31.088 28.509 -27.178 1.00 48.06 275 GLY A CA 1
ATOM 2029 C C . GLY A 1 275 ? 31.016 27.092 -26.619 1.00 48.06 275 GLY A C 1
ATOM 2030 O O . GLY A 1 275 ? 30.898 26.896 -25.407 1.00 48.06 275 GLY A O 1
ATOM 2031 N N . ASP A 1 276 ? 31.116 26.136 -27.540 1.00 56.88 276 ASP A N 1
ATOM 2032 C CA . ASP A 1 276 ? 31.377 24.719 -27.322 1.00 56.88 276 ASP A CA 1
ATOM 2033 C C . ASP A 1 276 ? 32.501 24.516 -26.296 1.00 56.88 276 ASP A C 1
ATOM 2035 O O . ASP A 1 276 ? 33.690 24.605 -26.612 1.00 56.88 276 ASP A O 1
ATOM 2039 N N . GLN A 1 277 ? 32.130 24.227 -25.048 1.00 58.84 277 GLN A N 1
ATOM 2040 C CA . GLN A 1 277 ? 33.068 23.607 -24.123 1.00 58.84 277 GLN A CA 1
ATOM 2041 C C . GLN A 1 277 ? 33.243 22.143 -24.547 1.00 58.84 277 GLN A C 1
ATOM 2043 O O . GLN A 1 277 ? 32.241 21.436 -24.691 1.00 58.84 277 GLN A O 1
ATOM 2048 N N . PRO A 1 278 ? 34.485 21.662 -24.738 1.00 59.34 278 PRO A N 1
ATOM 2049 C CA . PRO A 1 278 ? 34.741 20.259 -25.018 1.00 59.34 278 PRO A CA 1
ATOM 2050 C C . PRO A 1 278 ? 34.164 19.412 -23.885 1.00 59.34 278 PRO A C 1
ATOM 2052 O O . PRO A 1 278 ? 34.547 19.576 -22.725 1.00 59.34 278 PRO A O 1
ATOM 2055 N N . LEU A 1 279 ? 33.228 18.527 -24.230 1.00 56.03 279 LEU A N 1
ATOM 2056 C CA . LEU A 1 279 ? 32.672 17.532 -23.321 1.00 56.03 279 LEU A CA 1
ATOM 2057 C C . LEU A 1 279 ? 33.837 16.760 -22.694 1.00 56.03 279 LEU A C 1
ATOM 2059 O O . LEU A 1 279 ? 34.546 16.026 -23.385 1.00 56.03 279 LEU A O 1
ATOM 2063 N N . GLN A 1 280 ? 34.068 16.965 -21.396 1.00 64.88 280 GLN A N 1
ATOM 2064 C CA . GLN A 1 280 ? 35.049 16.175 -20.665 1.00 64.88 280 GLN A CA 1
ATOM 2065 C C . GLN A 1 280 ? 34.624 14.700 -20.739 1.00 64.88 280 GLN A C 1
ATOM 2067 O O . GLN A 1 280 ? 33.442 14.404 -20.534 1.00 64.88 280 GLN A O 1
ATOM 2072 N N . PRO A 1 281 ? 35.545 13.774 -21.060 1.00 69.19 281 PRO A N 1
ATOM 2073 C CA . PRO A 1 281 ? 35.220 12.359 -21.115 1.00 69.19 281 PRO A CA 1
ATOM 2074 C C . PRO A 1 281 ? 34.735 11.896 -19.731 1.00 69.19 281 PRO A C 1
ATOM 2076 O O . PRO A 1 281 ? 35.323 12.290 -18.718 1.00 69.19 281 PRO A O 1
ATOM 2079 N N . PRO A 1 282 ? 33.653 11.099 -19.661 1.00 71.25 282 PRO A N 1
ATOM 2080 C CA . PRO A 1 282 ? 33.125 10.613 -18.396 1.00 71.25 282 PRO A CA 1
ATOM 2081 C C . PRO A 1 282 ? 34.211 9.828 -17.638 1.00 71.25 282 PRO A C 1
ATOM 2083 O O . PRO A 1 282 ? 34.963 9.076 -18.259 1.00 71.25 282 PRO A O 1
ATOM 2086 N N . PRO A 1 283 ? 34.325 9.999 -16.308 1.00 68.94 283 PRO A N 1
ATOM 2087 C CA . PRO A 1 283 ? 35.356 9.344 -15.513 1.00 68.94 283 PRO A CA 1
ATOM 2088 C C . PRO A 1 283 ? 35.203 7.819 -15.587 1.00 68.94 283 PRO A C 1
ATOM 2090 O O . PRO A 1 283 ? 34.245 7.246 -15.076 1.00 68.94 283 PRO A O 1
ATOM 2093 N N . GLU A 1 284 ? 36.183 7.163 -16.206 1.00 69.19 284 GLU A N 1
ATOM 2094 C CA . GLU A 1 284 ? 36.182 5.741 -16.591 1.00 69.19 284 GLU A CA 1
ATOM 2095 C C . GLU A 1 284 ? 36.325 4.752 -15.410 1.00 69.19 284 GLU A C 1
ATOM 2097 O O . GLU A 1 284 ? 36.522 3.563 -15.613 1.00 69.19 284 GLU A O 1
ATOM 2102 N N . ASN A 1 285 ? 36.217 5.212 -14.157 1.00 73.69 285 ASN A N 1
ATOM 2103 C CA . ASN A 1 285 ? 36.415 4.385 -12.956 1.00 73.69 285 ASN A CA 1
ATOM 2104 C C . ASN A 1 285 ? 35.414 4.707 -11.830 1.00 73.69 285 ASN A C 1
ATOM 2106 O O . ASN A 1 285 ? 35.780 4.781 -10.655 1.00 73.69 285 ASN A O 1
ATOM 2110 N N . ALA A 1 286 ? 34.140 4.923 -12.164 1.00 67.12 286 ALA A N 1
ATOM 2111 C CA . ALA A 1 286 ? 33.091 4.942 -11.149 1.00 67.12 286 ALA A CA 1
ATOM 2112 C C . ALA A 1 286 ? 32.837 3.504 -10.670 1.00 67.12 286 ALA A C 1
ATOM 2114 O O . ALA A 1 286 ? 32.303 2.677 -11.407 1.00 67.12 286 ALA A O 1
ATOM 2115 N N . VAL A 1 287 ? 33.249 3.200 -9.436 1.00 73.00 287 VAL A N 1
ATOM 2116 C CA . VAL A 1 287 ? 32.908 1.937 -8.769 1.00 73.00 287 VAL A CA 1
ATOM 2117 C C . VAL A 1 287 ? 31.378 1.822 -8.762 1.00 73.00 287 VAL A C 1
ATOM 2119 O O . VAL A 1 287 ? 30.725 2.753 -8.280 1.00 73.00 287 VAL A O 1
ATOM 2122 N N . PRO A 1 288 ? 30.788 0.745 -9.316 1.00 72.31 288 PRO A N 1
ATOM 2123 C CA . PRO A 1 288 ? 29.341 0.602 -9.366 1.00 72.31 288 PRO A CA 1
ATOM 2124 C C . PRO A 1 288 ? 28.792 0.651 -7.942 1.00 72.31 288 PRO A C 1
ATOM 2126 O O . PRO A 1 288 ? 29.320 -0.000 -7.036 1.00 72.31 288 PRO A O 1
ATOM 2129 N N . ALA A 1 289 ? 27.762 1.474 -7.738 1.00 72.38 289 ALA A N 1
ATOM 2130 C CA . ALA A 1 289 ? 27.075 1.551 -6.459 1.00 72.38 289 ALA A CA 1
ATOM 2131 C C . ALA A 1 289 ? 26.629 0.136 -6.044 1.00 72.38 289 ALA A C 1
ATOM 2133 O O . ALA A 1 289 ? 26.225 -0.641 -6.912 1.00 72.38 289 ALA A O 1
ATOM 2134 N N . PRO A 1 290 ? 26.721 -0.220 -4.750 1.00 79.88 290 PRO A N 1
ATOM 2135 C CA . PRO A 1 290 ? 26.304 -1.534 -4.287 1.00 79.88 290 PRO A CA 1
ATOM 2136 C C . PRO A 1 290 ? 24.841 -1.761 -4.672 1.00 79.88 290 PRO A C 1
ATOM 2138 O O . PRO A 1 290 ? 23.962 -0.996 -4.275 1.00 79.88 290 PRO A O 1
ATOM 2141 N N . GLU A 1 291 ? 24.605 -2.796 -5.471 1.00 89.69 291 GLU A N 1
ATOM 2142 C CA . GLU A 1 291 ? 23.273 -3.197 -5.905 1.00 89.69 291 GLU A CA 1
ATOM 2143 C C . GLU A 1 291 ? 22.476 -3.661 -4.678 1.00 89.69 291 GLU A C 1
ATOM 2145 O O . GLU A 1 291 ? 22.901 -4.545 -3.929 1.00 89.69 291 GLU A O 1
ATOM 2150 N N . ILE A 1 292 ? 21.351 -2.998 -4.414 1.00 93.12 292 ILE A N 1
ATOM 2151 C CA . ILE A 1 292 ? 20.494 -3.302 -3.268 1.00 93.12 292 ILE A CA 1
ATOM 2152 C C . ILE A 1 292 ? 19.548 -4.430 -3.681 1.00 93.12 292 ILE A C 1
ATOM 2154 O O . ILE A 1 292 ? 18.751 -4.267 -4.597 1.00 93.12 292 ILE A O 1
ATOM 2158 N N . ASP A 1 293 ? 19.606 -5.558 -2.976 1.00 95.62 293 ASP A N 1
ATOM 2159 C CA . ASP A 1 293 ? 18.673 -6.677 -3.148 1.00 95.62 293 ASP A CA 1
ATOM 2160 C C . ASP A 1 293 ? 17.287 -6.291 -2.591 1.00 95.62 293 ASP A C 1
ATOM 2162 O O . ASP A 1 293 ? 17.034 -6.366 -1.382 1.00 95.62 293 ASP A O 1
ATOM 2166 N N . LEU A 1 294 ? 16.407 -5.806 -3.475 1.00 95.75 294 LEU A N 1
ATOM 2167 C CA . LEU A 1 294 ? 15.095 -5.270 -3.105 1.00 95.75 294 LEU A CA 1
ATOM 2168 C C . LEU A 1 294 ? 14.163 -6.309 -2.458 1.00 95.75 294 LEU A C 1
ATOM 2170 O O . LEU A 1 294 ? 13.606 -5.996 -1.402 1.00 95.75 294 LEU A O 1
ATOM 2174 N N . PRO A 1 295 ? 14.017 -7.544 -2.989 1.00 96.88 295 PRO A N 1
ATOM 2175 C CA . PRO A 1 295 ? 13.223 -8.583 -2.327 1.00 96.88 295 PRO A CA 1
ATOM 2176 C C . PRO A 1 295 ? 13.698 -8.868 -0.901 1.00 96.88 295 PRO A C 1
ATOM 2178 O O . PRO A 1 295 ? 12.900 -9.056 0.024 1.00 96.88 295 PRO A O 1
ATOM 2181 N N . ARG A 1 296 ? 15.018 -8.867 -0.693 1.00 97.12 296 ARG A N 1
ATOM 2182 C CA . ARG A 1 296 ? 15.597 -9.083 0.630 1.00 97.12 296 ARG A CA 1
ATOM 2183 C C . ARG A 1 296 ? 15.355 -7.896 1.563 1.00 97.12 296 ARG A C 1
ATOM 2185 O O . ARG A 1 296 ? 15.125 -8.122 2.752 1.00 97.12 296 ARG A O 1
ATOM 2192 N N . LEU A 1 297 ? 15.393 -6.663 1.055 1.00 97.25 297 LEU A N 1
ATOM 2193 C CA . LEU A 1 297 ? 15.053 -5.456 1.813 1.00 97.25 297 LEU A CA 1
ATOM 2194 C C . LEU A 1 297 ? 13.584 -5.477 2.261 1.00 97.25 297 LEU A C 1
ATOM 2196 O O . LEU A 1 297 ? 13.308 -5.285 3.444 1.00 97.25 297 LEU A O 1
ATOM 2200 N N . GLU A 1 298 ? 12.657 -5.795 1.356 1.00 97.88 298 GLU A N 1
ATOM 2201 C CA . GLU A 1 298 ? 11.229 -5.922 1.671 1.00 97.88 298 GLU A CA 1
ATOM 2202 C C . GLU A 1 298 ? 10.977 -6.961 2.770 1.00 97.88 298 GLU A C 1
ATOM 2204 O O . GLU A 1 298 ? 10.302 -6.685 3.768 1.00 97.88 298 GLU A O 1
ATOM 2209 N N . GLY A 1 299 ? 11.570 -8.150 2.627 1.00 97.75 299 GLY A N 1
ATOM 2210 C CA . GLY A 1 299 ? 11.446 -9.221 3.612 1.00 97.75 299 GLY A CA 1
ATOM 2211 C C . GLY A 1 299 ? 11.996 -8.839 4.990 1.00 97.75 299 GLY A C 1
ATOM 2212 O O . GLY A 1 299 ? 11.422 -9.227 6.010 1.00 97.75 299 GLY A O 1
ATOM 2213 N N . GLN A 1 300 ? 13.082 -8.060 5.044 1.00 98.12 300 GLN A N 1
ATOM 2214 C CA . GLN A 1 300 ? 13.644 -7.569 6.305 1.00 98.12 300 GLN A CA 1
ATOM 2215 C C . GLN A 1 300 ? 12.747 -6.524 6.975 1.00 98.12 300 GLN A C 1
ATOM 2217 O O . GLN A 1 300 ? 12.520 -6.618 8.182 1.00 98.12 300 GLN A O 1
ATOM 2222 N N . ILE A 1 301 ? 12.197 -5.576 6.210 1.00 98.38 301 ILE A N 1
ATOM 2223 C CA . ILE A 1 301 ? 11.283 -4.557 6.743 1.00 98.38 301 ILE A CA 1
ATOM 2224 C C . ILE A 1 301 ? 10.032 -5.225 7.323 1.00 98.38 301 ILE A C 1
ATOM 2226 O O . ILE A 1 301 ? 9.668 -4.973 8.471 1.00 98.38 301 ILE A O 1
ATOM 2230 N N . ASN A 1 302 ? 9.405 -6.129 6.566 1.00 98.25 302 ASN A N 1
ATOM 2231 C CA . ASN A 1 302 ? 8.207 -6.844 7.010 1.00 98.25 302 ASN A CA 1
ATOM 2232 C C . ASN A 1 302 ? 8.457 -7.701 8.258 1.00 98.25 302 ASN A C 1
ATOM 2234 O O . ASN A 1 302 ? 7.594 -7.789 9.131 1.00 98.25 302 ASN A O 1
ATOM 2238 N N . ARG A 1 303 ? 9.642 -8.311 8.375 1.00 98.50 303 ARG A N 1
ATOM 2239 C CA . ARG A 1 303 ? 10.039 -9.035 9.587 1.00 98.50 303 ARG A CA 1
ATOM 2240 C C . ARG A 1 303 ? 10.164 -8.095 10.788 1.00 98.50 303 ARG A C 1
ATOM 2242 O O . ARG A 1 303 ? 9.600 -8.398 11.833 1.00 98.50 303 ARG A O 1
ATOM 2249 N N . ALA A 1 304 ? 10.832 -6.953 10.626 1.00 98.38 304 ALA A N 1
ATOM 2250 C CA . ALA A 1 304 ? 11.015 -5.978 11.700 1.00 98.38 304 ALA A CA 1
ATOM 2251 C C . ALA A 1 304 ? 9.687 -5.367 12.186 1.00 98.38 304 ALA A C 1
ATOM 2253 O O . ALA A 1 304 ? 9.515 -5.155 13.385 1.00 98.38 304 ALA A O 1
ATOM 2254 N N . LEU A 1 305 ? 8.724 -5.131 11.286 1.00 98.25 305 LEU A N 1
ATOM 2255 C CA . LEU A 1 305 ? 7.379 -4.667 11.654 1.00 98.25 305 LEU A CA 1
ATOM 2256 C C . LEU A 1 305 ? 6.651 -5.678 12.556 1.00 98.25 305 LEU A C 1
ATOM 2258 O O . LEU A 1 305 ? 6.108 -5.295 13.593 1.00 98.25 305 LEU A O 1
ATOM 2262 N N . ARG A 1 306 ? 6.706 -6.971 12.212 1.00 98.19 306 ARG A N 1
ATOM 2263 C CA . ARG A 1 306 ? 6.119 -8.057 13.020 1.00 98.19 306 ARG A CA 1
ATOM 2264 C C . ARG A 1 306 ? 6.834 -8.231 14.358 1.00 98.19 306 ARG A C 1
ATOM 2266 O O . ARG A 1 306 ? 6.188 -8.327 15.394 1.00 98.19 306 ARG A O 1
ATOM 2273 N N . GLU A 1 307 ? 8.168 -8.198 14.368 1.00 98.00 307 GLU A N 1
ATOM 2274 C CA . GLU A 1 307 ? 8.963 -8.245 15.608 1.00 98.00 307 GLU A CA 1
ATOM 2275 C C . GLU A 1 307 ? 8.655 -7.061 16.542 1.00 98.00 307 GLU A C 1
ATOM 2277 O O . GLU A 1 307 ? 8.746 -7.184 17.764 1.00 98.00 307 GLU A O 1
ATOM 2282 N N . ALA A 1 308 ? 8.229 -5.924 15.986 1.00 97.88 308 ALA A N 1
ATOM 2283 C CA . ALA A 1 308 ? 7.798 -4.756 16.742 1.00 97.88 308 ALA A CA 1
ATOM 2284 C C . ALA A 1 308 ? 6.329 -4.799 17.211 1.00 97.88 308 ALA A C 1
ATOM 2286 O O . ALA A 1 308 ? 5.909 -3.852 17.891 1.00 97.88 308 ALA A O 1
ATOM 2287 N N . GLY A 1 309 ? 5.572 -5.852 16.879 1.00 98.00 309 GLY A N 1
ATOM 2288 C CA . GLY A 1 309 ? 4.153 -6.018 17.214 1.00 98.00 309 GLY A CA 1
ATOM 2289 C C . GLY A 1 309 ? 3.194 -5.230 16.316 1.00 98.00 309 GLY A C 1
ATOM 2290 O O . GLY A 1 309 ? 2.100 -4.883 16.751 1.00 98.00 309 GLY A O 1
ATOM 2291 N N . ILE A 1 310 ? 3.611 -4.886 15.093 1.00 98.25 310 ILE A N 1
ATOM 2292 C CA . ILE A 1 310 ? 2.814 -4.121 14.121 1.00 98.25 310 ILE A CA 1
ATOM 2293 C C . ILE A 1 310 ? 2.310 -5.072 13.025 1.00 98.25 310 ILE A C 1
ATOM 2295 O O . ILE A 1 310 ? 2.697 -4.983 11.861 1.00 98.25 310 ILE A O 1
ATOM 2299 N N . ASP A 1 311 ? 1.453 -6.019 13.404 1.00 95.81 311 ASP A N 1
ATOM 2300 C CA . ASP A 1 311 ? 1.053 -7.138 12.533 1.00 95.81 311 ASP A CA 1
ATOM 2301 C C . ASP A 1 311 ? 0.056 -6.751 11.428 1.00 95.81 311 ASP A C 1
ATOM 2303 O O . ASP A 1 311 ? -0.096 -7.464 10.438 1.00 95.81 311 ASP A O 1
ATOM 2307 N N . GLY A 1 312 ? -0.617 -5.607 11.583 1.00 97.25 312 GLY A N 1
ATOM 2308 C CA . GLY A 1 312 ? -1.597 -5.089 10.627 1.00 97.25 312 GLY A CA 1
ATOM 2309 C C . GLY A 1 312 ? -1.001 -4.281 9.474 1.00 97.25 312 GLY A C 1
ATOM 2310 O O . GLY A 1 312 ? -1.765 -3.766 8.660 1.00 97.25 312 GLY A O 1
ATOM 2311 N N . VAL A 1 313 ? 0.329 -4.140 9.401 1.00 98.38 313 VAL A N 1
ATOM 2312 C CA . VAL A 1 313 ? 1.029 -3.324 8.399 1.00 98.38 313 VAL A CA 1
ATOM 2313 C C . VAL A 1 313 ? 2.002 -4.179 7.594 1.00 98.38 313 VAL A C 1
ATOM 2315 O O . VAL A 1 313 ? 2.754 -4.986 8.134 1.00 98.38 313 VAL A O 1
ATOM 2318 N N . THR A 1 314 ? 2.011 -3.966 6.281 1.00 98.44 314 THR A N 1
ATOM 2319 C CA . THR A 1 314 ? 2.933 -4.595 5.331 1.00 98.44 314 THR A CA 1
ATOM 2320 C C . THR A 1 314 ? 3.666 -3.529 4.523 1.00 98.44 314 THR A C 1
ATOM 2322 O O . THR A 1 314 ? 3.110 -2.479 4.201 1.00 98.44 314 THR A O 1
ATOM 2325 N N . ALA A 1 315 ? 4.927 -3.793 4.209 1.00 98.50 315 ALA A N 1
ATOM 2326 C CA . ALA A 1 315 ? 5.780 -2.973 3.368 1.00 98.50 315 ALA A CA 1
ATOM 2327 C C . ALA A 1 315 ? 5.901 -3.593 1.974 1.00 98.50 315 ALA A C 1
ATOM 2329 O O . ALA A 1 315 ? 6.094 -4.803 1.854 1.00 98.50 315 ALA A O 1
ATOM 2330 N N . GLN A 1 316 ? 5.826 -2.751 0.946 1.00 98.38 316 GLN A N 1
ATOM 2331 C CA . GLN A 1 316 ? 6.126 -3.086 -0.449 1.00 98.38 316 GLN A CA 1
ATOM 2332 C C . GLN A 1 316 ? 7.278 -2.207 -0.932 1.00 98.38 316 GLN A C 1
ATOM 2334 O O . GLN A 1 316 ? 7.243 -0.993 -0.703 1.00 98.38 316 GLN A O 1
ATOM 2339 N N . VAL A 1 317 ? 8.282 -2.794 -1.584 1.00 98.06 317 VAL A N 1
ATOM 2340 C CA . VAL A 1 317 ? 9.462 -2.068 -2.076 1.00 98.06 317 VAL A CA 1
ATOM 2341 C C . VAL A 1 317 ? 9.519 -2.133 -3.601 1.00 98.06 317 VAL A C 1
ATOM 2343 O O . VAL A 1 317 ? 9.590 -3.210 -4.181 1.00 98.06 317 VAL A O 1
ATOM 2346 N N . ASN A 1 318 ? 9.506 -0.973 -4.258 1.00 96.69 318 ASN A N 1
ATOM 2347 C CA . ASN A 1 318 ? 9.611 -0.877 -5.722 1.00 96.69 318 ASN A CA 1
ATOM 2348 C C . ASN A 1 318 ? 11.074 -0.791 -6.187 1.00 96.69 318 ASN A C 1
ATOM 2350 O O . ASN A 1 318 ? 11.933 -0.426 -5.390 1.00 96.69 318 ASN A O 1
ATOM 2354 N N . ASP A 1 319 ? 11.333 -0.973 -7.490 1.00 92.75 319 ASP A N 1
ATOM 2355 C CA . ASP A 1 319 ? 12.670 -0.950 -8.132 1.00 92.75 319 ASP A CA 1
ATOM 2356 C C . ASP A 1 319 ? 13.534 0.287 -7.811 1.00 92.75 319 ASP A C 1
ATOM 2358 O O . ASP A 1 319 ? 14.759 0.228 -7.831 1.00 92.75 319 ASP A O 1
ATOM 2362 N N . ALA A 1 320 ? 12.908 1.416 -7.467 1.00 93.81 320 ALA A N 1
ATOM 2363 C CA . ALA A 1 320 ? 13.591 2.641 -7.040 1.00 93.81 320 ALA A CA 1
ATOM 2364 C C . ALA A 1 320 ? 13.917 2.682 -5.528 1.00 93.81 320 ALA A C 1
ATOM 2366 O O . ALA A 1 320 ? 14.218 3.749 -4.986 1.00 93.81 320 ALA A O 1
ATOM 2367 N N . ALA A 1 321 ? 13.802 1.549 -4.831 1.00 95.62 321 ALA A N 1
ATOM 2368 C CA . ALA A 1 321 ? 13.891 1.415 -3.376 1.00 95.62 321 ALA A CA 1
ATOM 2369 C C . ALA A 1 321 ? 12.932 2.344 -2.599 1.00 95.62 321 ALA A C 1
ATOM 2371 O O . ALA A 1 321 ? 13.220 2.796 -1.487 1.00 95.62 321 ALA A O 1
ATOM 2372 N N . VAL A 1 322 ? 11.775 2.631 -3.205 1.00 97.62 322 VAL A N 1
ATOM 2373 C CA . VAL A 1 322 ? 10.677 3.378 -2.581 1.00 97.62 322 VAL A CA 1
ATOM 2374 C C . VAL A 1 322 ? 9.818 2.396 -1.800 1.00 97.62 322 VAL A C 1
ATOM 2376 O O . VAL A 1 322 ? 9.280 1.451 -2.382 1.00 97.62 322 VAL A O 1
ATOM 2379 N N . VAL A 1 323 ? 9.675 2.625 -0.497 1.00 98.38 323 VAL A N 1
ATOM 2380 C CA . VAL A 1 323 ? 8.902 1.762 0.400 1.00 98.38 323 VAL A CA 1
ATOM 2381 C C . VAL A 1 323 ? 7.506 2.337 0.584 1.00 98.38 323 VAL A C 1
ATOM 2383 O O . VAL A 1 323 ? 7.352 3.494 0.969 1.00 98.38 323 VAL A O 1
ATOM 2386 N N . THR A 1 324 ? 6.481 1.524 0.353 1.00 98.56 324 THR A N 1
ATOM 2387 C CA . THR A 1 324 ? 5.085 1.875 0.632 1.00 98.56 324 T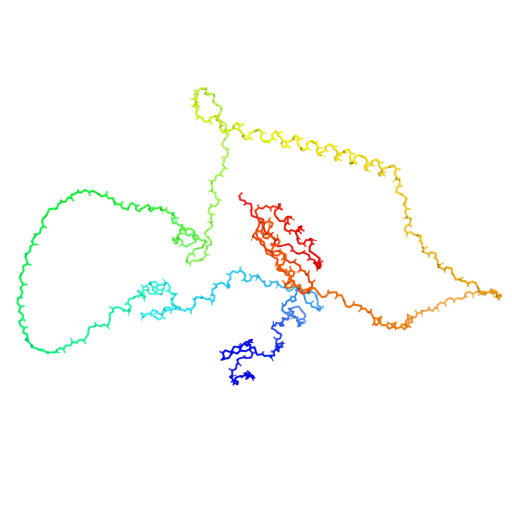HR A CA 1
ATOM 2388 C C . THR A 1 324 ? 4.554 1.001 1.759 1.00 98.56 324 THR A C 1
ATOM 2390 O O . THR A 1 324 ? 4.516 -0.221 1.622 1.00 98.56 324 THR A O 1
ATOM 2393 N N . LEU A 1 325 ? 4.139 1.622 2.862 1.00 98.56 325 LEU A N 1
ATOM 2394 C CA . LEU A 1 325 ? 3.480 0.944 3.975 1.00 98.56 325 LEU A CA 1
ATOM 2395 C C . LEU A 1 325 ? 1.967 0.927 3.753 1.00 98.56 325 LEU A C 1
ATOM 2397 O O . LEU A 1 325 ? 1.366 1.971 3.511 1.00 98.56 325 LEU A O 1
ATOM 2401 N N . LYS A 1 326 ? 1.353 -0.253 3.843 1.00 98.50 326 LYS A N 1
ATOM 2402 C CA . LYS A 1 326 ? -0.093 -0.465 3.701 1.00 98.50 326 LYS A CA 1
ATOM 2403 C C . LYS A 1 326 ? -0.610 -1.267 4.880 1.00 98.50 326 LYS A C 1
ATOM 2405 O O . LYS A 1 326 ? 0.005 -2.269 5.250 1.00 98.50 326 LYS A O 1
ATOM 2410 N N . GLY A 1 327 ? -1.751 -0.872 5.432 1.00 97.94 327 GLY A N 1
ATOM 2411 C CA . GLY A 1 327 ? -2.371 -1.645 6.499 1.00 97.94 327 GLY A CA 1
ATOM 2412 C C . GLY A 1 327 ? -3.250 -0.841 7.435 1.00 97.94 327 GLY A C 1
ATOM 2413 O O . GLY A 1 327 ? -3.607 0.300 7.150 1.00 97.94 327 GLY A O 1
ATOM 2414 N N . VAL A 1 328 ? -3.580 -1.459 8.564 1.00 97.94 328 VAL A N 1
ATOM 2415 C CA . VAL A 1 328 ? -4.410 -0.864 9.610 1.00 97.94 328 VAL A CA 1
ATOM 2416 C C . VAL A 1 328 ? -3.708 -0.995 10.956 1.00 97.94 328 VAL A C 1
ATOM 2418 O O . VAL A 1 328 ? -3.162 -2.049 11.281 1.00 97.94 328 VAL A O 1
ATOM 2421 N N . VAL A 1 329 ? -3.739 0.068 11.752 1.00 98.19 329 VAL A N 1
ATOM 2422 C CA . VAL A 1 329 ? -3.235 0.088 13.130 1.00 98.19 329 VAL A CA 1
ATOM 2423 C C . VAL A 1 329 ? -4.300 0.606 14.091 1.00 98.19 329 VAL A C 1
ATOM 2425 O O . VAL A 1 329 ? -5.243 1.283 13.689 1.00 98.19 329 VAL A O 1
ATOM 2428 N N . GLN A 1 330 ? -4.146 0.288 15.376 1.00 96.56 330 GLN A N 1
ATOM 2429 C CA . GLN A 1 330 ? -5.092 0.702 16.423 1.00 96.56 330 GLN A CA 1
ATOM 2430 C C . GLN A 1 330 ? -4.739 2.060 17.039 1.00 96.56 330 GLN A C 1
ATOM 2432 O O . GLN A 1 330 ? -5.538 2.637 17.767 1.00 96.56 330 GLN A O 1
ATOM 2437 N N . SER A 1 331 ? -3.529 2.569 16.793 1.00 97.56 331 SER A N 1
ATOM 2438 C CA . SER A 1 331 ? -3.070 3.816 17.394 1.00 97.56 331 SER A CA 1
ATOM 2439 C C . SER A 1 331 ? -2.119 4.591 16.485 1.00 97.56 331 SER A C 1
ATOM 2441 O O . SER A 1 331 ? -1.338 4.016 15.724 1.00 97.56 331 SER A O 1
ATOM 2443 N N . VAL A 1 332 ? -2.117 5.920 16.635 1.00 97.25 332 VAL A N 1
ATOM 2444 C CA . VAL A 1 332 ? -1.126 6.820 16.009 1.00 97.25 332 VAL A CA 1
ATOM 2445 C C . VAL A 1 332 ? 0.301 6.433 16.418 1.00 97.25 332 VAL A C 1
ATOM 2447 O O . VAL A 1 332 ? 1.245 6.574 15.641 1.00 97.25 332 VAL A O 1
ATOM 2450 N N . LYS A 1 333 ? 0.469 5.906 17.637 1.00 97.50 333 LYS A N 1
ATOM 2451 C CA . LYS A 1 333 ? 1.764 5.453 18.151 1.00 97.50 333 LYS A CA 1
ATOM 2452 C C . LYS A 1 333 ? 2.317 4.288 17.330 1.00 97.50 333 LYS A C 1
ATOM 2454 O O . LYS A 1 333 ? 3.505 4.288 17.019 1.00 97.50 333 LYS A O 1
ATOM 2459 N N . ASP A 1 334 ? 1.472 3.336 16.945 1.00 98.00 334 ASP A N 1
ATOM 2460 C CA . ASP A 1 334 ? 1.888 2.192 16.129 1.00 98.00 334 ASP A CA 1
ATOM 2461 C C . ASP A 1 334 ? 2.205 2.613 14.692 1.00 98.00 334 ASP A C 1
ATOM 2463 O O . ASP A 1 334 ? 3.197 2.152 14.130 1.00 98.00 334 ASP A O 1
ATOM 2467 N N . GLN A 1 335 ? 1.441 3.556 14.125 1.00 98.25 335 GLN A N 1
ATOM 2468 C CA . GLN A 1 335 ? 1.770 4.164 12.830 1.00 98.25 335 GLN A CA 1
ATOM 2469 C C . GLN A 1 335 ? 3.158 4.818 12.868 1.00 98.25 335 GLN A C 1
ATOM 2471 O O . GLN A 1 335 ? 4.014 4.518 12.038 1.00 98.25 335 GLN A O 1
ATOM 2476 N N . GLN A 1 336 ? 3.420 5.675 13.860 1.00 98.31 336 GLN A N 1
ATOM 2477 C CA . GLN A 1 336 ? 4.717 6.345 14.006 1.00 98.31 336 GLN A CA 1
ATOM 2478 C C . GLN A 1 336 ? 5.861 5.348 14.205 1.00 98.31 336 GLN A C 1
ATOM 2480 O O . GLN A 1 336 ? 6.917 5.501 13.590 1.00 98.31 336 GLN A O 1
ATOM 2485 N N . LYS A 1 337 ? 5.636 4.297 15.001 1.00 98.44 337 LYS A N 1
ATOM 2486 C CA . LYS A 1 337 ? 6.608 3.221 15.212 1.00 98.44 337 LYS A CA 1
ATOM 2487 C C . LYS A 1 337 ? 6.918 2.478 13.909 1.00 98.44 337 LYS A C 1
ATOM 2489 O O . LYS A 1 337 ? 8.084 2.201 13.640 1.00 98.44 337 LYS A O 1
ATOM 2494 N N . ALA A 1 338 ? 5.915 2.212 13.069 1.00 98.50 338 ALA A N 1
ATOM 2495 C CA . ALA A 1 338 ? 6.115 1.604 11.752 1.00 98.50 338 ALA A CA 1
ATOM 2496 C C . ALA A 1 338 ? 6.987 2.490 10.848 1.00 98.50 338 ALA A C 1
ATOM 2498 O O . ALA A 1 338 ? 7.947 2.009 10.244 1.00 98.50 338 ALA A O 1
ATOM 2499 N N . LEU A 1 339 ? 6.701 3.796 10.802 1.00 98.38 339 LEU A N 1
ATOM 2500 C CA . LEU A 1 339 ? 7.482 4.770 10.032 1.00 98.38 339 LEU A CA 1
ATOM 2501 C C . LEU A 1 339 ? 8.937 4.853 10.511 1.00 98.38 339 LEU A C 1
ATOM 2503 O O . LEU A 1 339 ? 9.854 4.948 9.694 1.00 98.38 339 LEU A O 1
ATOM 2507 N N . GLU A 1 340 ? 9.158 4.821 11.824 1.00 98.31 340 GLU A N 1
ATOM 2508 C CA . GLU A 1 340 ? 10.494 4.846 12.416 1.00 98.31 340 GLU A CA 1
ATOM 2509 C C . GLU A 1 340 ? 11.294 3.593 12.051 1.00 98.31 340 GLU A C 1
ATOM 2511 O O . GLU A 1 340 ? 12.433 3.721 11.605 1.00 98.31 340 GLU A O 1
ATOM 2516 N N . ILE A 1 341 ? 10.682 2.405 12.128 1.00 98.31 341 ILE A N 1
ATOM 2517 C CA . ILE A 1 341 ? 11.317 1.136 11.740 1.00 98.31 341 ILE A CA 1
ATOM 2518 C C . ILE A 1 341 ? 11.827 1.205 10.302 1.00 98.31 341 ILE A C 1
ATOM 2520 O O . ILE A 1 341 ? 13.001 0.923 10.067 1.00 98.31 341 ILE A O 1
ATOM 2524 N N . VAL A 1 342 ? 11.005 1.639 9.341 1.00 98.12 342 VAL A N 1
ATOM 2525 C CA . VAL A 1 342 ? 11.433 1.706 7.931 1.00 98.12 342 VAL A CA 1
ATOM 2526 C C . VAL A 1 342 ? 12.595 2.682 7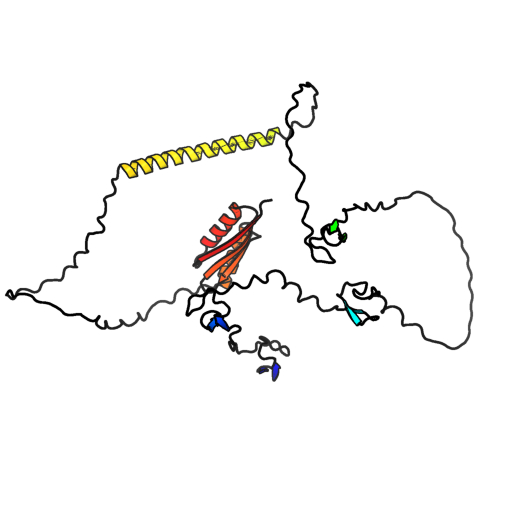.733 1.00 98.12 342 VAL A C 1
ATOM 2528 O O . VAL A 1 342 ? 13.512 2.387 6.969 1.00 98.12 342 VAL A O 1
ATOM 2531 N N . ARG A 1 343 ? 12.619 3.810 8.456 1.00 98.00 343 ARG A N 1
ATOM 2532 C CA . ARG A 1 343 ? 13.712 4.797 8.373 1.00 98.00 343 ARG A CA 1
ATOM 2533 C C . ARG A 1 343 ? 15.061 4.259 8.858 1.00 98.00 343 ARG A C 1
ATOM 2535 O O . ARG A 1 343 ? 16.088 4.832 8.504 1.00 98.00 343 ARG A O 1
ATOM 2542 N N . THR A 1 344 ? 15.083 3.181 9.645 1.00 98.12 344 THR A N 1
ATOM 2543 C CA . THR A 1 344 ? 16.341 2.553 10.087 1.00 98.12 344 THR A CA 1
ATOM 2544 C C . THR A 1 344 ? 17.027 1.728 8.994 1.00 98.12 344 THR A C 1
ATOM 2546 O O . THR A 1 344 ? 18.228 1.461 9.091 1.00 98.12 344 THR A O 1
ATOM 2549 N N . PHE A 1 345 ? 16.306 1.344 7.936 1.00 97.44 345 PHE A N 1
ATOM 2550 C CA . PHE A 1 345 ? 16.851 0.523 6.861 1.00 97.44 345 PHE A CA 1
ATOM 2551 C C . PHE A 1 345 ? 17.644 1.360 5.856 1.00 97.44 345 PHE A C 1
ATOM 2553 O O . PHE A 1 345 ? 17.153 2.325 5.269 1.00 97.44 345 PHE A O 1
ATOM 2560 N N . LYS A 1 346 ? 18.895 0.955 5.616 1.00 96.06 346 LYS A N 1
ATOM 2561 C CA . LYS A 1 346 ? 19.738 1.561 4.580 1.00 96.06 346 LYS A CA 1
ATOM 2562 C C . LYS A 1 346 ? 19.222 1.176 3.197 1.00 96.06 346 LYS A C 1
ATOM 2564 O O . LYS A 1 346 ? 18.847 0.029 2.976 1.00 96.06 346 LYS A O 1
ATOM 2569 N N . GLY A 1 347 ? 19.268 2.125 2.267 1.00 93.69 347 GLY A N 1
ATOM 2570 C CA . GLY A 1 347 ? 18.849 1.907 0.882 1.00 93.69 347 GLY A CA 1
ATOM 2571 C C . GLY A 1 347 ? 17.415 2.333 0.581 1.00 93.69 347 GLY A C 1
ATOM 2572 O O . GLY A 1 347 ? 17.068 2.409 -0.587 1.00 93.69 347 GLY A O 1
ATOM 2573 N N . VAL A 1 348 ? 16.611 2.680 1.591 1.00 97.00 348 VAL A N 1
ATOM 2574 C CA . VAL A 1 348 ? 15.289 3.281 1.376 1.00 97.00 348 VAL A CA 1
ATOM 2575 C C . VAL A 1 348 ? 15.461 4.714 0.872 1.00 97.00 348 VAL A C 1
ATOM 2577 O O . VAL A 1 348 ? 16.001 5.564 1.581 1.00 97.00 348 VAL A O 1
ATOM 2580 N N . SER A 1 349 ? 15.014 4.984 -0.354 1.00 95.50 349 SER A N 1
ATOM 2581 C CA . SER A 1 349 ? 15.116 6.307 -0.985 1.00 95.50 349 SER A CA 1
ATOM 2582 C C . SER A 1 349 ? 13.961 7.224 -0.577 1.00 95.50 349 SER A C 1
ATOM 2584 O O . SER A 1 349 ? 14.153 8.412 -0.321 1.00 95.50 349 SER A O 1
ATOM 2586 N N . GLN A 1 350 ? 12.758 6.658 -0.482 1.00 97.38 350 GLN A N 1
ATOM 2587 C CA . GLN A 1 350 ? 11.527 7.363 -0.157 1.00 97.38 350 GLN A CA 1
ATOM 2588 C C . GLN A 1 350 ? 10.563 6.434 0.583 1.00 97.38 350 GLN A C 1
ATOM 2590 O O . GLN A 1 350 ? 10.564 5.219 0.379 1.00 97.38 350 GLN A O 1
ATOM 2595 N N . LEU A 1 351 ? 9.727 7.026 1.434 1.00 98.06 351 LEU A N 1
ATOM 2596 C CA . LEU A 1 351 ? 8.709 6.331 2.209 1.00 98.06 351 LEU A CA 1
ATOM 2597 C C . LEU A 1 351 ? 7.328 6.921 1.907 1.00 98.06 351 LEU A C 1
ATOM 2599 O O . LEU A 1 351 ? 7.136 8.130 2.039 1.00 98.06 351 LEU A O 1
ATOM 2603 N N . ASN A 1 352 ? 6.374 6.057 1.563 1.00 98.00 352 ASN A N 1
ATOM 2604 C CA . ASN A 1 352 ? 4.961 6.380 1.379 1.00 98.00 352 ASN A CA 1
ATOM 2605 C C . ASN A 1 352 ? 4.126 5.710 2.477 1.00 98.00 352 ASN A C 1
ATOM 2607 O O . ASN A 1 352 ? 4.233 4.502 2.690 1.00 98.00 352 ASN A O 1
ATOM 2611 N N . ASP A 1 353 ? 3.278 6.489 3.142 1.00 98.19 353 ASP A N 1
ATOM 2612 C CA . ASP A 1 353 ? 2.392 6.020 4.207 1.00 98.19 353 ASP A CA 1
ATOM 2613 C C . ASP A 1 353 ? 0.949 5.896 3.697 1.00 98.19 353 ASP A C 1
ATOM 2615 O O . ASP A 1 353 ? 0.349 6.881 3.267 1.00 98.19 353 ASP A O 1
ATOM 2619 N N . ILE A 1 354 ? 0.415 4.676 3.720 1.00 98.00 354 ILE A N 1
ATOM 2620 C CA . ILE A 1 354 ? -0.980 4.336 3.405 1.00 98.00 354 ILE A CA 1
ATOM 2621 C C . ILE A 1 354 ? -1.558 3.484 4.554 1.00 98.00 354 ILE A C 1
ATOM 2623 O O . ILE A 1 354 ? -2.302 2.522 4.340 1.00 98.00 354 ILE A O 1
ATOM 2627 N N . ILE A 1 355 ? -1.148 3.777 5.790 1.00 97.88 355 ILE A N 1
ATOM 2628 C CA . ILE A 1 355 ? -1.665 3.131 6.994 1.00 97.88 355 ILE A CA 1
ATOM 2629 C C . ILE A 1 355 ? -2.9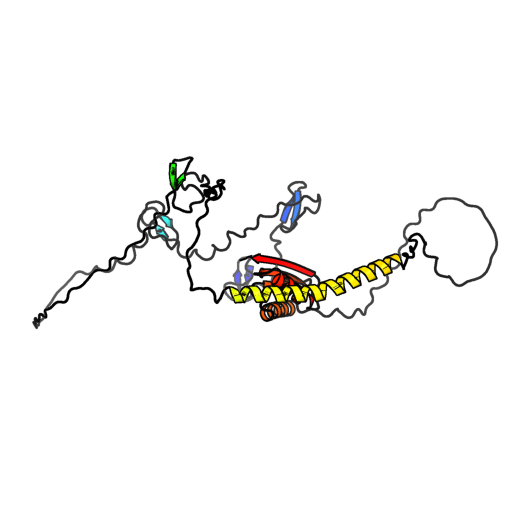34 3.860 7.450 1.00 97.88 355 ILE A C 1
ATOM 2631 O O . ILE A 1 355 ? -2.959 5.085 7.568 1.00 97.88 355 ILE A O 1
ATOM 2635 N N . PHE A 1 356 ? -3.981 3.098 7.756 1.00 98.00 356 PHE A N 1
ATOM 2636 C CA . PHE A 1 356 ? -5.218 3.609 8.344 1.00 98.00 356 PHE A CA 1
ATOM 2637 C C . PHE A 1 356 ? -5.232 3.370 9.854 1.00 98.00 356 PHE A C 1
ATOM 2639 O O . PHE A 1 356 ? -4.855 2.296 10.323 1.00 98.00 356 PHE A O 1
ATOM 2646 N N . ILE A 1 357 ? -5.691 4.354 10.624 1.00 98.06 357 ILE A N 1
ATOM 2647 C CA . ILE A 1 357 ? -5.900 4.203 12.067 1.00 98.06 357 ILE A CA 1
ATOM 2648 C C . ILE A 1 357 ? -7.377 3.895 12.298 1.00 98.06 357 ILE A C 1
ATOM 2650 O O . ILE A 1 357 ? -8.238 4.651 11.853 1.00 98.06 357 ILE A O 1
ATOM 2654 N N . VAL A 1 358 ? -7.663 2.793 12.988 1.00 96.38 358 VAL A N 1
ATOM 2655 C CA . VAL A 1 358 ? -9.017 2.456 13.439 1.00 96.38 358 VAL A CA 1
ATOM 2656 C C . VAL A 1 358 ? -9.070 2.659 14.944 1.00 96.38 358 VAL A C 1
ATOM 2658 O O . VAL A 1 358 ? -8.493 1.881 15.704 1.00 96.38 358 VAL A O 1
ATOM 2661 N N . GLU A 1 359 ? -9.743 3.729 15.356 1.00 88.19 359 GLU A N 1
ATOM 2662 C CA . GLU A 1 359 ? -10.088 3.967 16.755 1.00 88.19 359 GLU A CA 1
ATOM 2663 C C . GLU A 1 359 ? -11.191 2.976 17.152 1.00 88.19 359 GLU A C 1
ATOM 2665 O O . GLU A 1 359 ? -12.152 2.777 16.405 1.00 88.19 359 GLU A O 1
ATOM 2670 N N . LYS A 1 360 ? -11.001 2.292 18.282 1.00 76.25 360 LYS A N 1
ATOM 2671 C CA . LYS A 1 360 ? -11.986 1.365 18.847 1.00 76.25 360 LYS A CA 1
ATOM 2672 C C . LYS A 1 360 ? -12.852 2.043 19.889 1.00 76.25 360 LYS A C 1
ATOM 2674 O O . LYS A 1 360 ? -12.295 2.874 20.641 1.00 76.25 360 LYS A O 1
#

pLDDT: mean 74.74, std 21.84, range [36.41, 98.56]